Protein AF-A0A8H6MS25-F1 (afdb_monomer)

Mean predicted aligned error: 13.29 Å

Organism: NCBI:txid2175873

Structure (mmCIF, N/CA/C/O backbone):
data_AF-A0A8H6MS25-F1
#
_entry.id   AF-A0A8H6MS25-F1
#
loop_
_atom_site.group_PDB
_atom_site.id
_atom_site.type_symbol
_atom_site.label_atom_id
_atom_site.label_alt_id
_atom_site.label_comp_id
_atom_site.label_asym_id
_atom_site.label_entity_id
_atom_site.label_seq_id
_atom_site.pdbx_PDB_ins_code
_atom_site.Cartn_x
_atom_site.Cartn_y
_atom_site.Cartn_z
_atom_site.occupancy
_atom_site.B_iso_or_equiv
_atom_site.auth_seq_id
_atom_site.auth_comp_id
_atom_site.auth_asym_id
_atom_site.auth_atom_id
_atom_site.pdbx_PDB_model_num
ATOM 1 N N . MET A 1 1 ? 15.498 7.445 -3.232 1.00 84.38 1 MET A N 1
ATOM 2 C CA . MET A 1 1 ? 14.252 6.651 -3.361 1.00 84.38 1 MET A CA 1
ATOM 3 C C . MET A 1 1 ? 13.841 5.949 -2.073 1.00 84.38 1 MET A C 1
ATOM 5 O O . MET A 1 1 ? 12.932 6.453 -1.444 1.00 84.38 1 MET A O 1
ATOM 9 N N . LYS A 1 2 ? 14.492 4.858 -1.620 1.00 88.62 2 LYS A N 1
ATOM 10 C CA . LYS A 1 2 ? 14.058 4.135 -0.395 1.00 88.62 2 LYS A CA 1
ATOM 11 C C . LYS A 1 2 ? 13.920 5.040 0.837 1.00 88.62 2 LYS A C 1
ATOM 13 O O . LYS A 1 2 ? 12.927 4.945 1.538 1.00 88.62 2 LYS A O 1
ATOM 18 N N . ALA A 1 3 ? 14.890 5.927 1.070 1.00 91.44 3 ALA A N 1
ATOM 19 C CA . ALA A 1 3 ? 14.836 6.891 2.173 1.00 91.44 3 ALA A CA 1
ATOM 20 C C . ALA A 1 3 ? 13.665 7.880 2.032 1.00 91.44 3 ALA A C 1
ATOM 22 O O . ALA A 1 3 ? 12.917 8.063 2.976 1.00 91.44 3 ALA A O 1
ATOM 23 N N . VAL A 1 4 ? 13.459 8.432 0.834 1.00 92.19 4 VAL A N 1
ATOM 24 C CA . VAL A 1 4 ? 12.353 9.362 0.535 1.00 92.19 4 VAL A CA 1
ATOM 25 C C . VAL A 1 4 ? 10.994 8.683 0.697 1.00 92.19 4 VAL A C 1
ATOM 27 O O . VAL A 1 4 ? 10.079 9.271 1.253 1.00 92.19 4 VAL A O 1
ATOM 30 N N . PHE A 1 5 ? 10.864 7.427 0.261 1.00 91.75 5 PHE A N 1
ATOM 31 C CA . PHE A 1 5 ? 9.639 6.658 0.458 1.00 91.75 5 PHE A CA 1
ATOM 32 C C . PHE A 1 5 ? 9.371 6.375 1.941 1.00 91.75 5 PHE A C 1
ATOM 34 O O . PHE A 1 5 ? 8.232 6.470 2.373 1.00 91.75 5 PHE A O 1
ATOM 41 N N . ARG A 1 6 ? 10.403 6.063 2.737 1.00 94.38 6 ARG A N 1
ATOM 42 C CA . ARG A 1 6 ? 10.250 5.899 4.193 1.00 94.38 6 ARG A CA 1
ATOM 43 C C . ARG A 1 6 ? 9.822 7.196 4.861 1.00 94.38 6 ARG A C 1
ATOM 45 O O . ARG A 1 6 ? 8.833 7.178 5.572 1.00 94.38 6 ARG A O 1
ATOM 52 N N . GLU A 1 7 ? 10.487 8.301 4.538 1.00 94.06 7 GLU A N 1
ATOM 53 C CA . GLU A 1 7 ? 10.116 9.628 5.038 1.00 94.06 7 GLU A CA 1
ATOM 54 C C . GLU A 1 7 ? 8.670 9.980 4.668 1.00 94.06 7 GLU A C 1
ATOM 56 O O . GLU A 1 7 ? 7.931 10.513 5.487 1.00 94.06 7 GLU A O 1
ATOM 61 N N . TYR A 1 8 ? 8.230 9.623 3.457 1.00 91.56 8 TYR A N 1
ATOM 62 C CA . TYR A 1 8 ? 6.840 9.787 3.037 1.00 91.56 8 TYR A CA 1
ATOM 63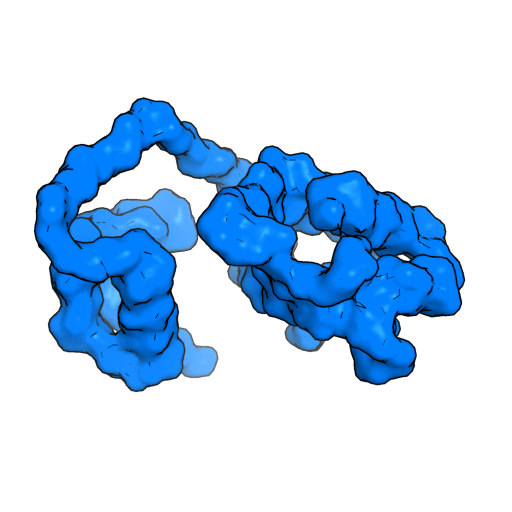 C C . TYR A 1 8 ? 5.880 8.986 3.925 1.00 91.56 8 TYR A C 1
ATOM 65 O O . TYR A 1 8 ? 4.909 9.548 4.425 1.00 91.56 8 TYR A O 1
ATOM 73 N N . ILE A 1 9 ? 6.170 7.708 4.187 1.00 92.62 9 ILE A N 1
ATOM 74 C CA . ILE A 1 9 ? 5.365 6.879 5.095 1.00 92.62 9 ILE A CA 1
ATOM 75 C C . ILE A 1 9 ? 5.373 7.433 6.528 1.00 92.62 9 ILE A C 1
ATOM 77 O O . ILE A 1 9 ? 4.322 7.492 7.164 1.00 92.62 9 ILE A O 1
ATOM 81 N N . ASP A 1 10 ? 6.520 7.898 7.019 1.00 92.75 10 ASP A N 1
ATOM 82 C CA . ASP A 1 10 ? 6.646 8.493 8.350 1.00 92.75 10 ASP A CA 1
ATOM 83 C C . ASP A 1 10 ? 5.838 9.794 8.459 1.00 92.75 10 ASP A C 1
ATOM 85 O O . ASP A 1 10 ? 5.148 10.011 9.458 1.00 92.75 10 ASP A O 1
ATOM 89 N N . CYS A 1 11 ? 5.844 10.627 7.410 1.00 91.38 11 CYS A N 1
ATOM 90 C CA . CYS A 1 11 ? 4.993 11.812 7.302 1.00 91.38 11 CYS A CA 1
ATOM 91 C C . CYS A 1 11 ? 3.502 11.461 7.370 1.00 91.38 11 CYS A C 1
ATOM 93 O O . CYS A 1 11 ? 2.755 12.136 8.080 1.00 91.38 11 CYS A O 1
ATOM 95 N N . LEU A 1 12 ? 3.068 10.401 6.680 1.00 88.62 12 LEU A N 1
ATOM 96 C CA . LEU A 1 12 ? 1.678 9.945 6.737 1.00 88.62 12 LEU A CA 1
ATOM 97 C C . LEU A 1 12 ? 1.299 9.462 8.144 1.00 88.62 12 LEU A C 1
ATOM 99 O O . LEU A 1 12 ? 0.289 9.903 8.690 1.00 88.62 12 LEU A O 1
ATOM 103 N N . ASN A 1 13 ? 2.134 8.623 8.764 1.00 90.25 13 ASN A N 1
ATOM 104 C CA . ASN A 1 13 ? 1.871 8.060 10.093 1.00 90.25 13 ASN A CA 1
ATOM 105 C C . ASN A 1 13 ? 1.757 9.131 11.185 1.00 90.25 13 ASN A C 1
ATOM 107 O O . ASN A 1 13 ? 0.904 9.034 12.065 1.00 90.25 13 ASN A O 1
ATOM 111 N N . ARG A 1 14 ? 2.583 10.182 11.128 1.00 90.31 14 ARG A N 1
ATOM 112 C CA . ARG A 1 14 ? 2.526 11.293 12.095 1.00 90.31 14 ARG A CA 1
ATOM 113 C C . ARG A 1 14 ? 1.500 12.373 11.750 1.00 90.31 14 ARG A C 1
ATOM 115 O O . ARG A 1 14 ? 1.457 13.385 12.445 1.00 90.31 14 ARG A O 1
ATOM 122 N N . ARG A 1 15 ? 0.720 12.192 10.676 1.00 86.00 15 ARG A N 1
ATOM 123 C CA . ARG A 1 15 ? -0.213 13.197 10.137 1.00 86.00 15 ARG A CA 1
ATOM 124 C C . ARG A 1 15 ? 0.473 14.551 9.912 1.00 86.00 15 ARG A C 1
ATOM 126 O O . ARG A 1 15 ? -0.002 15.592 10.362 1.00 86.00 15 ARG A O 1
ATOM 133 N N . ALA A 1 16 ? 1.633 14.514 9.254 1.00 86.56 16 ALA A N 1
ATOM 134 C CA . ALA A 1 16 ? 2.403 15.704 8.919 1.00 86.56 16 ALA A CA 1
ATOM 135 C C . ALA A 1 16 ? 1.557 16.711 8.118 1.00 86.56 16 ALA A C 1
ATOM 137 O O . ALA A 1 16 ? 0.694 16.297 7.338 1.00 86.56 16 ALA A O 1
ATOM 138 N N . PRO A 1 17 ? 1.814 18.025 8.249 1.00 86.50 17 PRO A N 1
ATOM 139 C CA . PRO A 1 17 ? 1.163 19.025 7.415 1.00 86.50 17 PRO A CA 1
ATOM 140 C C . PRO A 1 17 ? 1.324 18.716 5.921 1.00 86.50 17 PRO A C 1
ATOM 142 O O . PRO A 1 17 ? 2.388 18.288 5.472 1.00 86.50 17 PRO A O 1
ATOM 145 N N . VAL A 1 18 ? 0.284 19.013 5.140 1.00 82.50 18 VAL A N 1
ATOM 146 C CA . VAL A 1 18 ? 0.229 18.800 3.682 1.00 82.50 18 VAL A CA 1
ATOM 147 C C . VAL A 1 18 ? 1.468 19.335 2.960 1.00 82.50 18 VAL A C 1
ATOM 149 O O . VAL A 1 18 ? 1.994 18.681 2.062 1.00 82.50 18 VAL A O 1
ATOM 152 N N . ASP A 1 19 ? 1.973 20.497 3.371 1.00 84.94 19 ASP A N 1
ATOM 153 C CA . ASP A 1 19 ? 3.152 21.116 2.761 1.00 84.94 19 ASP A CA 1
ATOM 154 C C . ASP A 1 19 ? 4.432 20.307 2.972 1.00 84.94 19 ASP A C 1
ATOM 156 O O . ASP A 1 19 ? 5.324 20.326 2.127 1.00 84.94 19 ASP A O 1
ATOM 160 N N . GLU A 1 20 ? 4.534 19.581 4.083 1.00 88.12 20 GLU A N 1
ATOM 161 C CA . GLU A 1 20 ? 5.672 18.719 4.369 1.00 88.12 20 GLU A CA 1
ATOM 162 C C . GLU A 1 20 ? 5.640 17.462 3.499 1.00 88.12 20 GLU A C 1
ATOM 164 O O . GLU A 1 20 ? 6.648 17.115 2.885 1.00 88.12 20 GLU A O 1
ATOM 169 N N . VAL A 1 21 ? 4.458 16.862 3.336 1.00 86.25 21 VAL A N 1
ATOM 170 C CA . VAL A 1 21 ? 4.245 15.742 2.408 1.00 86.25 21 VAL A CA 1
ATOM 171 C C . VAL A 1 21 ? 4.523 16.177 0.965 1.00 86.25 21 VAL A C 1
ATOM 173 O O . VAL A 1 21 ? 5.216 15.478 0.228 1.00 86.25 21 VAL A O 1
ATOM 176 N N . LYS A 1 22 ? 4.056 17.367 0.561 1.00 86.06 22 LYS A N 1
ATOM 177 C CA . LYS A 1 22 ? 4.266 17.917 -0.790 1.00 86.06 22 LYS A CA 1
ATOM 178 C C . LYS A 1 22 ? 5.739 18.116 -1.147 1.00 86.06 22 LYS A C 1
ATOM 180 O O . LYS A 1 22 ? 6.073 17.995 -2.319 1.00 86.06 22 LYS A O 1
ATOM 185 N N . ARG A 1 23 ? 6.633 18.365 -0.180 1.00 89.25 23 ARG A N 1
ATOM 186 C CA . ARG A 1 23 ? 8.088 18.458 -0.444 1.00 89.25 23 ARG A CA 1
ATOM 187 C C . ARG A 1 23 ? 8.687 17.148 -0.948 1.00 89.25 23 ARG A C 1
ATOM 189 O O . ARG A 1 23 ? 9.731 17.170 -1.592 1.00 89.25 23 ARG A O 1
ATOM 196 N N . LEU A 1 24 ? 8.045 16.021 -0.652 1.00 89.38 24 LEU A N 1
ATOM 197 C CA . LEU A 1 24 ? 8.477 14.697 -1.093 1.00 89.38 24 LEU A CA 1
ATOM 198 C C . LEU A 1 24 ? 7.911 14.332 -2.473 1.00 89.38 24 LEU A C 1
ATOM 200 O O . LEU A 1 24 ? 8.304 13.307 -3.030 1.00 89.38 24 LEU A O 1
ATOM 204 N N . MET A 1 25 ? 7.013 15.153 -3.028 1.00 87.44 25 MET A N 1
ATOM 205 C CA . MET A 1 25 ? 6.278 14.899 -4.268 1.00 87.44 25 MET A CA 1
ATOM 206 C C . MET A 1 25 ? 6.794 15.792 -5.406 1.00 87.44 25 MET A C 1
ATOM 208 O O . MET A 1 25 ? 7.067 16.977 -5.214 1.00 87.44 25 MET A O 1
ATOM 212 N N . ALA A 1 26 ? 6.909 15.247 -6.618 1.00 81.31 26 ALA A N 1
ATOM 213 C CA . ALA A 1 26 ? 7.295 16.020 -7.794 1.00 81.31 26 ALA A CA 1
ATOM 214 C C . ALA A 1 26 ? 6.072 16.782 -8.337 1.00 81.31 26 ALA A C 1
ATOM 216 O O . ALA A 1 26 ? 5.220 16.212 -9.014 1.00 81.31 26 ALA A O 1
ATOM 217 N N . GLY A 1 27 ? 5.997 18.082 -8.039 1.00 64.62 27 GLY A N 1
ATOM 218 C CA . GLY A 1 27 ? 4.941 18.981 -8.515 1.00 64.62 27 GLY A CA 1
ATOM 219 C C . GLY A 1 27 ? 3.725 19.061 -7.581 1.00 64.62 27 GLY A C 1
ATOM 220 O O . GLY A 1 27 ? 3.188 18.056 -7.124 1.00 64.62 27 GLY A O 1
ATOM 221 N N . GLY A 1 28 ? 3.257 20.285 -7.311 1.00 53.78 28 GLY A N 1
ATOM 222 C CA . GLY A 1 28 ? 2.218 20.601 -6.315 1.00 53.78 28 GLY A CA 1
ATOM 223 C C . GLY A 1 28 ? 0.782 20.155 -6.635 1.00 53.78 28 GLY A C 1
ATOM 224 O O . GLY A 1 28 ? -0.146 20.677 -6.023 1.00 53.78 28 GLY A O 1
ATOM 225 N N . GLY A 1 29 ? 0.589 19.242 -7.594 1.00 51.03 29 GLY A N 1
ATOM 226 C CA . GLY A 1 29 ? -0.722 18.796 -8.084 1.00 51.03 29 GLY A CA 1
ATOM 227 C C . GLY A 1 29 ? -1.234 17.476 -7.497 1.00 51.03 29 GLY A C 1
ATOM 228 O O . GLY A 1 29 ? -2.413 17.171 -7.652 1.00 51.03 29 GLY A O 1
ATOM 229 N N . LEU A 1 30 ? -0.393 16.693 -6.815 1.00 53.06 30 LEU A N 1
ATOM 230 C CA . LEU A 1 30 ? -0.855 15.518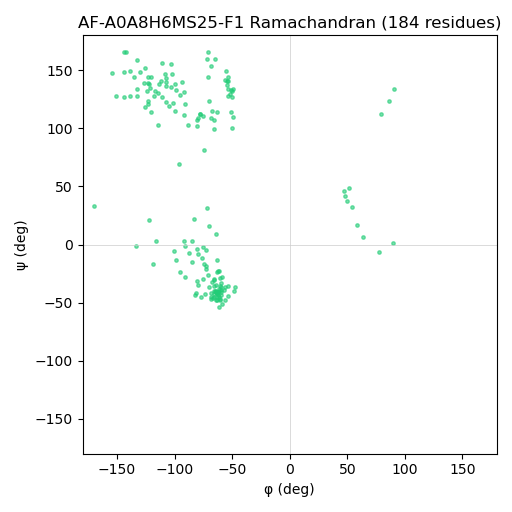 -6.073 1.00 53.06 30 LEU A CA 1
ATOM 231 C C . LEU A 1 30 ? -1.423 15.992 -4.733 1.00 53.06 30 LEU A C 1
A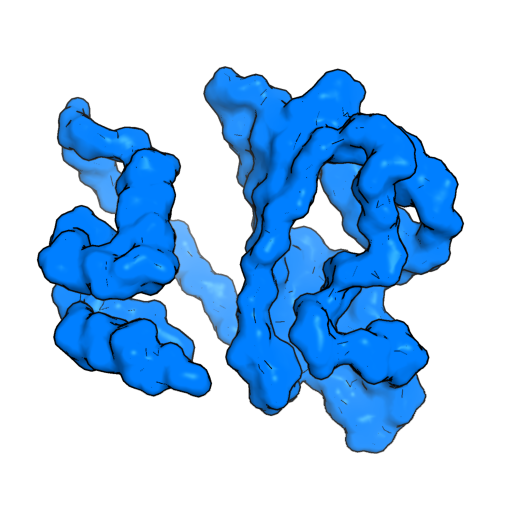TOM 233 O O . LEU A 1 30 ? -0.674 16.434 -3.860 1.00 53.06 30 LEU A O 1
ATOM 237 N N . GLN A 1 31 ? -2.751 15.955 -4.588 1.00 54.78 31 GLN A N 1
ATOM 238 C CA . GLN A 1 31 ? -3.381 16.192 -3.294 1.00 54.78 31 GLN A CA 1
ATOM 239 C C . GLN A 1 31 ? -3.098 15.004 -2.364 1.00 54.78 31 GLN A C 1
ATOM 241 O O . GLN A 1 31 ? -3.437 13.874 -2.719 1.00 54.78 31 GLN A O 1
ATOM 246 N N . PRO A 1 32 ? -2.507 15.236 -1.180 1.00 55.34 32 PRO A N 1
ATOM 247 C CA . PRO A 1 32 ? -2.322 14.195 -0.169 1.00 55.34 32 PRO A CA 1
ATOM 248 C C . PRO A 1 32 ? -3.616 13.824 0.582 1.00 55.34 32 PRO A C 1
ATOM 250 O O . PRO A 1 32 ? -3.595 12.911 1.402 1.00 55.34 32 PRO A O 1
ATOM 253 N N . ASP A 1 33 ? -4.738 14.486 0.290 1.00 47.59 33 ASP A N 1
ATOM 254 C CA . ASP A 1 33 ? -5.918 14.572 1.164 1.00 47.59 33 ASP A CA 1
ATOM 255 C C . ASP A 1 33 ? -6.905 13.384 1.094 1.00 47.59 33 ASP A C 1
ATOM 257 O O . ASP A 1 33 ? -8.063 13.538 1.455 1.00 47.59 33 ASP A O 1
ATOM 261 N N . GLY A 1 34 ? -6.501 12.191 0.650 1.00 49.69 34 GLY A N 1
ATOM 262 C CA 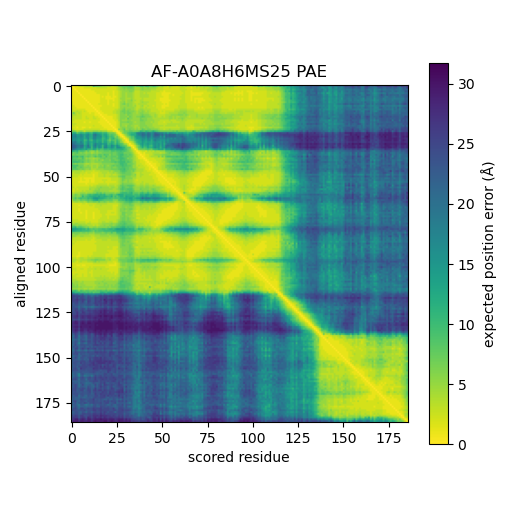. GLY A 1 34 ? -7.473 11.089 0.483 1.00 49.69 34 GLY A CA 1
ATOM 263 C C . GLY A 1 34 ? -6.899 9.705 0.208 1.00 49.69 34 GLY A C 1
ATOM 264 O O . GLY A 1 34 ? -7.456 8.956 -0.586 1.00 49.69 34 GLY A O 1
ATOM 265 N N . TRP A 1 35 ? -5.728 9.393 0.762 1.00 56.69 35 TRP A N 1
ATOM 266 C CA . TRP A 1 35 ? -4.965 8.205 0.357 1.00 56.69 35 TRP A CA 1
ATOM 267 C C . TRP A 1 35 ? -4.798 7.181 1.474 1.00 56.69 35 TRP A C 1
ATOM 269 O O . TRP A 1 35 ? -4.089 6.188 1.290 1.00 56.69 35 TRP A O 1
ATOM 279 N N . ILE A 1 36 ? -5.385 7.400 2.652 1.00 65.25 36 ILE A N 1
ATOM 280 C CA . ILE A 1 36 ? -5.194 6.459 3.750 1.00 65.25 36 ILE A CA 1
ATOM 281 C C . ILE A 1 36 ? -6.067 5.235 3.514 1.00 65.25 36 ILE A C 1
ATOM 283 O O . ILE A 1 36 ? -5.548 4.124 3.606 1.00 65.25 36 ILE A O 1
ATOM 287 N N . LEU A 1 37 ? -7.327 5.406 3.123 1.00 72.44 37 LEU A N 1
ATOM 288 C CA . LEU A 1 37 ? -8.235 4.300 2.827 1.00 72.44 37 LEU A CA 1
ATOM 289 C C . LEU A 1 37 ? -8.850 4.432 1.422 1.00 72.44 37 LEU A C 1
ATOM 291 O O . LEU A 1 37 ? -8.943 5.535 0.888 1.00 72.44 37 LEU A O 1
ATOM 295 N N . PRO A 1 38 ? -9.216 3.310 0.779 1.00 74.12 38 PRO A N 1
ATOM 296 C CA . PRO A 1 38 ? -9.882 3.338 -0.518 1.00 74.12 38 PRO A CA 1
ATOM 297 C C . PRO A 1 38 ? -11.272 3.988 -0.418 1.00 74.12 38 PRO A C 1
ATOM 299 O O . PRO A 1 38 ? -11.873 4.044 0.656 1.00 74.12 38 PRO A O 1
ATOM 302 N N . ALA A 1 39 ? -11.793 4.456 -1.555 1.00 73.56 39 ALA A N 1
ATOM 303 C CA . ALA A 1 39 ? -13.109 5.090 -1.633 1.00 73.56 39 ALA A CA 1
ATOM 304 C C . ALA A 1 39 ? -14.218 4.197 -1.044 1.00 73.56 39 ALA A C 1
ATOM 306 O O . ALA A 1 39 ? -14.221 2.980 -1.251 1.00 73.56 39 ALA A O 1
ATOM 307 N N . GLY A 1 40 ? -15.165 4.807 -0.330 1.00 69.44 40 GLY A N 1
ATOM 308 C CA . GLY A 1 40 ? -16.220 4.116 0.418 1.00 69.44 40 GLY A CA 1
ATOM 309 C C . GLY A 1 40 ? -15.855 3.770 1.867 1.00 69.44 40 GLY A C 1
ATOM 310 O O . GLY A 1 40 ? -16.665 3.162 2.566 1.00 69.44 40 GLY A O 1
ATOM 311 N N . PHE A 1 41 ? -14.658 4.146 2.326 1.00 76.31 41 PHE A N 1
ATOM 312 C CA . PHE A 1 41 ? -14.189 3.961 3.703 1.00 76.31 41 PHE A CA 1
ATOM 313 C C . PHE A 1 41 ? -13.782 5.285 4.375 1.00 76.31 41 PHE A C 1
ATOM 315 O O . PHE A 1 41 ? -13.056 5.287 5.368 1.00 76.31 41 PHE A O 1
ATOM 322 N N . GLU A 1 42 ? -14.276 6.418 3.878 1.00 78.81 42 GLU A N 1
ATOM 323 C CA . GLU A 1 42 ? -13.961 7.768 4.368 1.00 78.81 42 GLU A CA 1
ATOM 324 C C . GLU A 1 42 ? -14.341 7.942 5.849 1.00 78.81 42 GLU A C 1
ATOM 326 O O . GLU A 1 42 ? -13.652 8.613 6.621 1.00 78.81 42 GLU A O 1
ATOM 331 N N . GLU A 1 43 ? -15.416 7.280 6.290 1.00 78.69 43 GLU A N 1
ATOM 332 C CA . GLU A 1 43 ? -15.842 7.297 7.691 1.00 78.69 43 GLU A CA 1
ATOM 333 C C . GLU A 1 43 ? -14.755 6.736 8.622 1.00 78.69 43 GLU A C 1
ATOM 335 O O . GLU A 1 43 ? -14.530 7.276 9.711 1.00 78.69 43 GLU A O 1
ATOM 340 N N . LEU A 1 44 ? -14.022 5.708 8.183 1.00 79.44 44 LEU A N 1
ATOM 341 C CA . LEU A 1 44 ? -12.915 5.129 8.945 1.00 79.44 44 LEU A CA 1
ATOM 342 C C . LEU A 1 44 ? -11.733 6.095 9.068 1.00 79.44 44 LEU A C 1
ATOM 344 O O . LEU A 1 44 ? -11.087 6.103 10.112 1.00 79.44 44 LEU A O 1
ATOM 348 N N . GLU A 1 45 ? -11.477 6.953 8.077 1.00 76.62 45 GLU A N 1
ATOM 349 C CA . GLU A 1 45 ? -10.415 7.966 8.178 1.00 76.62 45 GLU A CA 1
ATOM 350 C C . GLU A 1 45 ? -10.706 8.984 9.292 1.00 76.62 45 GLU A C 1
ATOM 352 O O . GLU A 1 45 ? -9.800 9.425 10.003 1.00 76.62 45 GLU A O 1
ATOM 357 N N . SER A 1 46 ? -11.983 9.323 9.497 1.00 80.94 46 SER A N 1
ATOM 358 C CA . SER A 1 46 ? -12.401 10.244 10.561 1.00 80.94 46 SER A CA 1
ATOM 359 C C . SER A 1 46 ? -12.483 9.576 11.944 1.00 80.94 46 SER A C 1
ATOM 361 O O . SER A 1 46 ? -12.152 10.193 12.968 1.00 80.94 46 SER A O 1
ATOM 363 N N . SER A 1 47 ? -12.877 8.300 11.985 1.00 86.88 47 SER A N 1
ATOM 364 C CA . SER A 1 47 ? -13.205 7.557 13.210 1.00 86.88 47 SER A CA 1
ATOM 365 C C . SER A 1 47 ? -12.090 6.638 13.712 1.00 86.88 47 SER A C 1
ATOM 367 O O . SER A 1 47 ? -12.208 6.093 14.809 1.00 86.88 47 SER A O 1
ATOM 369 N N . SER A 1 48 ? -10.993 6.492 12.966 1.00 88.19 48 SER A N 1
ATOM 370 C CA . SER A 1 48 ? -9.882 5.595 13.300 1.00 88.19 48 SER A CA 1
ATOM 371 C C . SER A 1 48 ? -8.522 6.278 13.166 1.00 88.19 48 SER A C 1
ATOM 373 O O . SER A 1 48 ? -8.353 7.280 12.471 1.00 88.19 48 SER A O 1
ATOM 375 N N . ASP A 1 49 ? -7.524 5.717 13.836 1.00 89.50 49 ASP A N 1
ATOM 376 C CA . ASP A 1 49 ? -6.121 5.997 13.576 1.00 89.50 49 ASP A CA 1
ATOM 377 C C . ASP A 1 49 ? -5.563 4.931 12.639 1.00 89.50 49 ASP A C 1
ATOM 379 O O . ASP A 1 49 ? -5.705 3.732 12.883 1.00 89.50 49 ASP A O 1
ATOM 383 N N . VAL A 1 50 ? -4.926 5.369 11.554 1.00 88.38 50 VAL A N 1
ATOM 384 C CA . VAL A 1 50 ? -4.367 4.470 10.546 1.00 88.38 50 VAL A CA 1
ATOM 385 C C . VAL A 1 50 ? -2.856 4.591 10.537 1.00 88.38 50 VAL A C 1
ATOM 387 O O . VAL A 1 50 ? -2.318 5.694 10.478 1.00 88.38 50 VAL A O 1
ATOM 390 N N . ASN A 1 51 ? -2.184 3.446 10.597 1.00 91.00 51 ASN A N 1
ATOM 391 C CA . ASN A 1 51 ? -0.731 3.356 10.606 1.00 91.00 51 ASN A CA 1
ATOM 392 C C . ASN A 1 51 ? -0.247 2.416 9.504 1.00 91.00 51 ASN A C 1
ATOM 394 O O . ASN A 1 51 ? -0.806 1.342 9.286 1.00 91.00 51 ASN A O 1
ATOM 398 N N . LEU A 1 52 ? 0.832 2.808 8.842 1.00 91.81 52 LEU A N 1
ATOM 399 C CA . LEU A 1 52 ? 1.451 2.112 7.726 1.00 91.81 52 LEU A CA 1
ATOM 400 C C . LEU A 1 52 ? 2.808 1.554 8.157 1.00 91.81 52 LEU A C 1
ATOM 402 O O . LEU A 1 52 ? 3.672 2.290 8.630 1.00 91.81 52 LEU A O 1
ATOM 406 N N . THR A 1 53 ? 3.025 0.258 7.951 1.00 91.56 53 THR A N 1
ATOM 407 C CA . THR A 1 53 ? 4.323 -0.398 8.176 1.00 91.56 53 THR A CA 1
ATOM 408 C C . THR A 1 53 ? 4.846 -0.976 6.871 1.00 91.56 53 THR A C 1
ATOM 410 O O . THR A 1 53 ? 4.151 -1.740 6.209 1.00 91.56 53 THR A O 1
ATOM 413 N N . ILE A 1 54 ? 6.085 -0.658 6.495 1.00 89.06 54 ILE A N 1
ATOM 414 C CA . ILE A 1 54 ? 6.710 -1.228 5.294 1.00 89.06 54 ILE A CA 1
ATOM 415 C C . ILE A 1 54 ? 7.123 -2.674 5.587 1.00 89.06 54 ILE A C 1
ATOM 417 O O . ILE A 1 54 ? 8.073 -2.909 6.329 1.00 89.06 54 ILE A O 1
ATOM 421 N N . LEU A 1 55 ? 6.444 -3.641 4.969 1.00 83.31 55 LEU A N 1
ATOM 422 C CA . LEU A 1 55 ? 6.804 -5.060 5.050 1.00 83.31 55 LEU A CA 1
ATOM 423 C C . LEU A 1 55 ? 7.907 -5.413 4.052 1.00 83.31 55 LEU A C 1
ATOM 425 O O . LEU A 1 55 ? 8.848 -6.137 4.371 1.00 83.31 55 LEU A O 1
ATOM 429 N N . HIS A 1 56 ? 7.790 -4.900 2.827 1.00 81.44 56 HIS A N 1
ATOM 430 C CA . HIS A 1 56 ? 8.737 -5.184 1.759 1.00 81.44 56 HIS A CA 1
ATOM 431 C C . HIS A 1 56 ? 8.961 -3.963 0.872 1.00 81.44 56 HIS A C 1
ATOM 433 O O . HIS A 1 56 ? 8.051 -3.160 0.679 1.00 81.44 56 HIS A O 1
ATOM 439 N N . GLN A 1 57 ? 10.173 -3.828 0.326 1.00 83.94 57 GLN A N 1
ATOM 440 C CA . GLN A 1 57 ? 10.533 -2.744 -0.589 1.00 83.94 57 GLN A CA 1
ATOM 441 C C . GLN A 1 57 ? 11.506 -3.241 -1.665 1.00 83.94 57 GLN A C 1
ATOM 443 O O . GLN A 1 57 ? 12.581 -3.768 -1.364 1.00 83.94 57 GLN A O 1
ATOM 448 N N . LEU A 1 58 ? 11.159 -2.998 -2.921 1.00 83.25 58 LEU A N 1
ATOM 449 C CA . LEU A 1 58 ? 11.935 -3.337 -4.105 1.00 83.25 58 LEU A CA 1
ATOM 450 C C . LEU A 1 58 ? 12.196 -2.066 -4.900 1.00 83.25 58 LEU A C 1
ATOM 452 O O . LEU A 1 58 ? 11.321 -1.218 -5.031 1.00 83.25 58 LEU A O 1
ATOM 456 N N . VAL A 1 59 ? 13.409 -1.928 -5.418 1.00 82.38 59 VAL A N 1
ATOM 457 C CA . VAL A 1 59 ? 13.781 -0.826 -6.308 1.00 82.38 59 VAL A CA 1
ATOM 458 C C . VAL A 1 59 ? 14.154 -1.432 -7.642 1.00 82.38 59 VAL A C 1
ATOM 460 O O . VAL A 1 59 ? 14.936 -2.381 -7.675 1.00 82.38 59 VAL A O 1
ATOM 463 N N . ASP A 1 60 ? 13.614 -0.873 -8.718 1.00 79.38 60 ASP A N 1
ATOM 464 C CA . ASP A 1 60 ? 14.025 -1.238 -10.064 1.00 79.38 60 ASP A CA 1
ATOM 465 C C . ASP A 1 60 ? 15.455 -0.743 -10.308 1.00 79.38 60 ASP A C 1
ATOM 467 O O . ASP A 1 60 ? 15.714 0.458 -10.415 1.00 79.38 60 ASP A O 1
ATOM 471 N N . THR A 1 61 ? 16.398 -1.681 -10.365 1.00 72.75 61 THR A N 1
ATOM 472 C CA . THR A 1 61 ? 17.816 -1.394 -10.601 1.00 72.75 61 THR A CA 1
ATOM 473 C C . THR A 1 61 ? 18.112 -1.029 -12.051 1.00 72.75 61 THR A C 1
ATOM 475 O O . THR A 1 61 ? 19.178 -0.485 -12.314 1.00 72.75 61 THR A O 1
ATOM 478 N N . SER A 1 62 ? 17.203 -1.327 -12.986 1.00 70.06 62 SER A N 1
ATOM 479 C CA . SER A 1 62 ? 17.392 -1.038 -14.410 1.00 70.06 62 SER A CA 1
ATOM 480 C C . SER A 1 62 ? 17.058 0.414 -14.749 1.00 70.06 62 SER A C 1
ATOM 482 O O . SER A 1 62 ? 17.811 1.065 -15.469 1.00 70.06 62 SER A O 1
ATOM 484 N N . SER A 1 63 ? 15.970 0.947 -14.184 1.00 71.75 63 SER A N 1
ATOM 485 C CA . SER A 1 63 ? 15.553 2.334 -14.405 1.00 71.75 63 SER A CA 1
ATOM 486 C C . SER A 1 63 ? 16.042 3.291 -13.317 1.00 71.75 63 SER A C 1
ATOM 488 O O . SER A 1 63 ? 16.099 4.497 -13.545 1.00 71.75 63 SER A O 1
ATOM 490 N N . GLY A 1 64 ? 16.325 2.785 -12.110 1.00 71.50 64 GLY A N 1
ATOM 491 C CA . GLY A 1 64 ? 16.683 3.610 -10.954 1.00 71.50 64 GLY A CA 1
ATOM 492 C C . GLY A 1 64 ? 15.609 4.634 -10.569 1.00 71.50 64 GLY A C 1
ATOM 493 O O . GLY A 1 64 ? 15.910 5.588 -9.857 1.00 71.50 64 GLY A O 1
ATOM 494 N N . SER A 1 65 ? 14.373 4.458 -11.045 1.00 85.62 65 SER A N 1
ATOM 495 C CA . SER A 1 65 ? 13.283 5.436 -10.931 1.00 85.62 65 SER A CA 1
ATOM 496 C C . SER A 1 65 ? 11.960 4.832 -10.468 1.00 85.62 65 SER A C 1
ATOM 498 O O . SER A 1 65 ? 10.998 5.568 -10.277 1.00 85.62 65 SER A O 1
ATOM 500 N N . HIS A 1 66 ? 11.893 3.519 -10.247 1.00 86.94 66 HIS A N 1
ATOM 501 C CA . HIS A 1 66 ? 10.692 2.859 -9.742 1.00 86.94 66 HIS A CA 1
ATOM 502 C C . HIS A 1 66 ? 10.962 2.150 -8.418 1.00 86.94 66 HIS A C 1
ATOM 504 O O . HIS A 1 66 ? 12.031 1.572 -8.194 1.00 86.94 66 HIS A O 1
ATOM 510 N N . LEU A 1 67 ? 9.963 2.184 -7.542 1.00 90.06 67 LEU A N 1
ATOM 511 C CA . LEU A 1 67 ? 9.945 1.460 -6.279 1.00 90.06 67 LEU A CA 1
ATOM 512 C C . LEU A 1 67 ? 8.600 0.757 -6.142 1.00 90.06 67 LEU A C 1
ATOM 514 O O . LEU A 1 67 ? 7.560 1.371 -6.357 1.00 90.06 67 LEU A O 1
ATOM 518 N N . ALA A 1 68 ? 8.625 -0.510 -5.752 1.00 87.12 68 ALA A N 1
ATOM 519 C CA . ALA A 1 68 ? 7.441 -1.236 -5.317 1.00 87.12 68 ALA A CA 1
ATOM 520 C C . ALA A 1 68 ? 7.559 -1.532 -3.820 1.00 87.12 68 ALA A C 1
ATOM 522 O O . ALA A 1 68 ? 8.643 -1.865 -3.334 1.00 87.12 68 ALA A O 1
ATOM 523 N N . ALA A 1 69 ? 6.463 -1.418 -3.081 1.00 84.81 69 ALA A N 1
ATOM 524 C CA . ALA A 1 69 ? 6.421 -1.740 -1.665 1.00 84.81 69 ALA A CA 1
ATOM 525 C C . ALA A 1 69 ? 5.144 -2.491 -1.301 1.00 84.81 69 ALA A C 1
ATOM 527 O O . ALA A 1 69 ? 4.088 -2.274 -1.889 1.00 84.81 69 ALA A O 1
ATOM 528 N N . ILE A 1 70 ? 5.259 -3.352 -0.295 1.00 86.94 70 ILE A N 1
ATOM 529 C CA . ILE A 1 70 ? 4.116 -3.943 0.396 1.00 86.94 70 ILE A CA 1
ATOM 530 C C . ILE A 1 70 ? 4.060 -3.288 1.767 1.00 86.94 70 ILE A C 1
ATOM 532 O O . ILE A 1 70 ? 5.037 -3.340 2.522 1.00 86.94 70 ILE 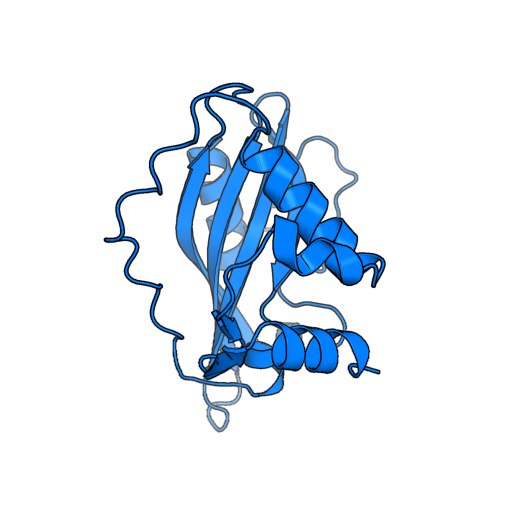A O 1
ATOM 536 N N . LEU A 1 71 ? 2.926 -2.673 2.072 1.00 88.12 71 LEU A N 1
ATOM 537 C CA . LEU A 1 71 ? 2.625 -2.057 3.351 1.00 88.12 71 LEU A CA 1
ATOM 538 C C . LEU A 1 71 ? 1.601 -2.910 4.102 1.00 88.12 71 LEU A C 1
ATOM 540 O O . LEU A 1 71 ? 0.681 -3.467 3.503 1.00 88.12 71 LEU A O 1
ATOM 544 N N . LEU A 1 72 ? 1.758 -2.981 5.418 1.00 90.31 72 LEU A N 1
ATOM 545 C CA . LEU A 1 72 ? 0.702 -3.370 6.341 1.00 90.31 72 LEU A CA 1
ATOM 546 C C . LEU A 1 72 ? -0.018 -2.098 6.777 1.00 90.31 7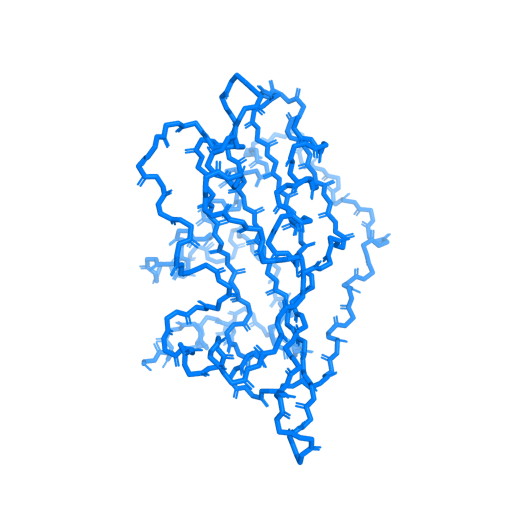2 LEU A C 1
ATOM 548 O O . LEU A 1 72 ? 0.622 -1.195 7.323 1.00 90.31 72 LEU A O 1
ATOM 552 N N . VAL A 1 73 ? -1.319 -2.030 6.527 1.00 90.25 73 VAL A N 1
ATOM 553 C CA . VAL A 1 73 ? -2.183 -0.944 6.984 1.00 90.25 73 VAL A CA 1
ATOM 554 C C . VAL A 1 73 ? -2.912 -1.432 8.222 1.00 90.25 73 VAL A C 1
ATOM 556 O O . VAL A 1 73 ? -3.694 -2.373 8.140 1.00 90.25 73 VAL A O 1
ATOM 559 N N . ARG A 1 74 ? -2.648 -0.809 9.368 1.00 90.69 74 ARG A N 1
ATOM 560 C CA . ARG A 1 74 ? -3.364 -1.066 10.617 1.00 90.69 74 ARG A CA 1
ATOM 561 C C . ARG A 1 74 ? -4.378 0.037 10.844 1.00 90.69 74 ARG A C 1
ATOM 563 O O . ARG A 1 74 ? -3.990 1.199 10.958 1.00 90.69 74 ARG A O 1
ATOM 570 N N . VAL A 1 75 ? -5.642 -0.344 10.965 1.00 89.75 75 VAL A N 1
ATOM 571 C CA . VAL A 1 75 ? -6.742 0.556 11.310 1.00 89.75 75 VAL A CA 1
ATOM 572 C C . VAL A 1 75 ? -7.127 0.302 12.761 1.00 89.75 75 VAL A C 1
ATOM 574 O O . VAL A 1 75 ? -7.511 -0.808 13.130 1.00 89.75 75 VAL A O 1
ATOM 577 N N . THR A 1 76 ? -7.005 1.334 13.589 1.00 90.69 76 THR A N 1
ATOM 578 C CA . THR A 1 76 ? -7.348 1.306 15.011 1.00 90.69 76 THR A CA 1
ATOM 579 C C . THR A 1 76 ? -8.524 2.249 15.246 1.00 90.69 76 THR A C 1
ATOM 581 O O . THR A 1 76 ? -8.320 3.464 15.267 1.00 90.69 76 THR A O 1
ATOM 584 N N . PRO A 1 77 ? -9.753 1.735 15.404 1.00 90.00 77 PRO A N 1
ATOM 585 C CA . PRO A 1 77 ? -10.904 2.568 15.735 1.00 90.00 77 PRO A CA 1
ATOM 586 C C . PRO A 1 77 ? -10.670 3.381 17.014 1.00 90.00 77 PRO A C 1
ATOM 588 O O . PRO A 1 77 ? -10.089 2.882 17.977 1.00 90.00 77 PRO A O 1
ATOM 591 N N . LYS A 1 78 ? -11.135 4.637 17.042 1.00 90.56 78 LYS A N 1
ATOM 592 C CA . LYS A 1 78 ? -11.089 5.483 18.252 1.00 90.56 78 LYS A CA 1
ATOM 593 C C . LYS A 1 78 ? -12.086 5.016 19.313 1.00 90.56 78 LYS A C 1
ATOM 595 O O . LYS A 1 78 ? -11.887 5.262 20.500 1.00 90.56 78 LYS A O 1
ATOM 600 N N . ASP A 1 79 ? -13.159 4.360 18.878 1.00 88.38 79 ASP A N 1
ATOM 601 C CA . ASP A 1 79 ? -14.088 3.662 19.755 1.00 88.38 79 ASP A CA 1
ATOM 602 C C . ASP A 1 79 ? -13.483 2.322 20.190 1.00 88.38 79 ASP A C 1
ATOM 604 O O . ASP A 1 79 ? -13.341 1.400 19.388 1.00 88.38 79 ASP A O 1
ATOM 608 N N . ALA A 1 80 ? -13.164 2.212 21.480 1.00 79.38 80 ALA A N 1
ATOM 609 C CA . ALA A 1 80 ? -12.567 1.019 22.075 1.00 79.38 80 ALA A CA 1
ATOM 610 C C . ALA A 1 80 ? -13.473 -0.228 22.014 1.00 79.38 80 ALA A C 1
ATOM 612 O O . ALA A 1 80 ? -12.990 -1.334 22.254 1.00 79.38 80 ALA A O 1
ATOM 613 N N . ALA A 1 81 ? -14.767 -0.076 21.706 1.00 84.06 81 ALA A N 1
ATOM 614 C CA . ALA A 1 81 ? -15.664 -1.205 21.476 1.00 84.06 81 ALA A CA 1
ATOM 615 C C . ALA A 1 81 ? -15.407 -1.915 20.133 1.00 84.06 81 ALA A C 1
ATOM 617 O O . ALA A 1 81 ? -15.827 -3.060 19.959 1.00 84.06 81 ALA A O 1
ATOM 618 N N . GLN A 1 82 ? -14.725 -1.264 19.185 1.00 83.06 82 GLN A N 1
ATOM 619 C CA . GLN A 1 82 ? -14.395 -1.847 17.887 1.00 83.06 82 GLN A CA 1
ATOM 620 C C . GLN A 1 82 ? -12.961 -2.387 17.875 1.00 83.06 82 GLN A C 1
ATOM 622 O O . GLN A 1 82 ? -12.014 -1.717 18.284 1.00 83.06 82 GLN A O 1
ATOM 627 N N . ALA A 1 83 ? -12.794 -3.610 17.370 1.00 85.88 83 ALA A N 1
ATOM 628 C CA . ALA A 1 83 ? -11.478 -4.219 17.222 1.00 85.88 83 ALA A CA 1
ATOM 629 C C . ALA A 1 83 ? -10.673 -3.539 16.105 1.00 85.88 83 ALA A C 1
ATOM 631 O O . ALA A 1 83 ? -11.221 -3.166 15.063 1.00 85.88 83 ALA A O 1
ATOM 632 N N . SER A 1 84 ? -9.361 -3.425 16.310 1.00 88.56 84 SER A N 1
ATOM 633 C CA . SER A 1 84 ? -8.443 -3.085 15.229 1.00 88.56 84 SER A CA 1
ATOM 634 C C . SER A 1 84 ? -8.355 -4.224 14.219 1.00 88.56 84 SER A C 1
ATOM 636 O O . SER A 1 84 ? -8.555 -5.396 14.546 1.00 88.56 84 SER A O 1
ATOM 638 N N . PHE A 1 85 ? -8.030 -3.873 12.984 1.00 87.00 85 PHE A N 1
ATOM 639 C CA . PHE A 1 85 ? -7.818 -4.837 11.914 1.00 87.00 85 PHE A CA 1
ATOM 640 C C . PHE A 1 85 ? -6.687 -4.367 11.001 1.00 87.00 85 PHE A C 1
ATOM 642 O O . PHE A 1 85 ? -6.233 -3.217 11.069 1.00 87.00 85 PHE A O 1
ATOM 649 N N . GLU A 1 86 ? -6.197 -5.282 10.172 1.00 88.56 86 GLU A N 1
ATOM 650 C CA . GLU A 1 86 ? -5.045 -5.044 9.316 1.00 88.56 86 GLU A CA 1
ATOM 651 C C . GLU A 1 86 ? -5.304 -5.561 7.908 1.00 88.56 86 GLU A C 1
ATOM 653 O O . GLU A 1 86 ? -5.908 -6.612 7.726 1.00 88.56 86 GLU A O 1
ATOM 658 N N . PHE A 1 87 ? -4.798 -4.849 6.908 1.00 86.75 87 PHE A N 1
ATOM 659 C CA . PHE A 1 87 ? -4.846 -5.301 5.523 1.00 86.75 87 PHE A CA 1
ATOM 660 C C . PHE A 1 87 ? -3.563 -4.933 4.779 1.00 86.75 87 PHE A C 1
ATOM 662 O O . PHE A 1 87 ? -2.730 -4.153 5.257 1.00 86.75 87 PHE A O 1
ATOM 669 N N . ARG A 1 88 ? -3.366 -5.536 3.605 1.00 86.69 88 ARG A N 1
ATOM 670 C CA . ARG A 1 88 ? -2.196 -5.269 2.766 1.00 86.69 88 ARG A CA 1
ATOM 671 C C . ARG A 1 88 ? -2.480 -4.190 1.743 1.00 86.69 88 ARG A C 1
ATOM 673 O O . ARG A 1 88 ? -3.508 -4.197 1.077 1.00 86.69 88 ARG A O 1
ATOM 680 N N . ARG A 1 89 ? -1.481 -3.336 1.561 1.00 88.50 89 ARG A N 1
ATOM 681 C CA . ARG A 1 89 ? -1.444 -2.319 0.521 1.00 88.50 89 ARG A CA 1
ATOM 682 C C . ARG A 1 89 ? -0.202 -2.507 -0.334 1.00 88.50 89 ARG A C 1
ATOM 684 O O . ARG A 1 89 ? 0.919 -2.451 0.169 1.00 88.50 89 ARG A O 1
ATOM 691 N N . HIS A 1 90 ? -0.382 -2.714 -1.629 1.00 88.31 90 HIS A N 1
ATOM 692 C CA . HIS A 1 90 ? 0.711 -2.685 -2.594 1.00 88.31 90 HIS A CA 1
ATOM 693 C C . HIS A 1 90 ? 0.840 -1.279 -3.159 1.00 88.31 90 HIS A C 1
ATOM 695 O O . HIS A 1 90 ? -0.143 -0.673 -3.578 1.00 88.31 90 HIS A O 1
ATOM 701 N N . VAL A 1 91 ? 2.064 -0.763 -3.171 1.00 87.44 91 VAL A N 1
ATOM 702 C CA . VAL A 1 91 ? 2.369 0.588 -3.634 1.00 87.44 91 VAL A CA 1
ATOM 703 C C . VAL A 1 91 ? 3.407 0.521 -4.735 1.00 87.44 91 VAL A C 1
ATOM 705 O O . VAL A 1 91 ? 4.441 -0.126 -4.581 1.00 87.44 91 VAL A O 1
ATOM 708 N N . PHE A 1 92 ? 3.150 1.232 -5.826 1.00 87.56 92 PHE A N 1
ATOM 709 C CA . PHE A 1 92 ? 4.075 1.407 -6.935 1.00 87.56 92 PHE A CA 1
ATOM 710 C C . PHE A 1 92 ? 4.358 2.891 -7.100 1.00 87.56 92 PHE A C 1
ATOM 712 O O . PHE A 1 92 ? 3.473 3.670 -7.446 1.00 87.56 92 PHE A O 1
ATOM 719 N N . CYS A 1 93 ? 5.597 3.282 -6.844 1.00 88.31 93 CYS A N 1
ATOM 720 C CA . CYS A 1 93 ? 6.048 4.656 -6.949 1.00 88.31 93 CYS A CA 1
ATOM 721 C C . CYS A 1 93 ? 6.938 4.828 -8.173 1.00 88.31 93 CYS A C 1
ATOM 723 O O . CYS A 1 93 ? 7.869 4.047 -8.394 1.00 88.31 93 CYS A O 1
ATOM 725 N N . ARG A 1 94 ? 6.711 5.913 -8.909 1.00 90.06 94 ARG A N 1
ATOM 726 C CA . ARG A 1 94 ? 7.670 6.452 -9.872 1.00 90.06 94 ARG A CA 1
ATOM 727 C C . ARG A 1 94 ? 8.335 7.677 -9.262 1.00 90.06 94 ARG A C 1
ATOM 729 O O . ARG A 1 94 ? 7.661 8.526 -8.689 1.00 90.06 94 ARG A O 1
ATOM 736 N N . PHE A 1 95 ? 9.645 7.774 -9.405 1.00 90.12 95 PHE A N 1
ATOM 737 C CA . PHE A 1 95 ? 10.466 8.871 -8.917 1.00 90.12 95 PHE A CA 1
ATOM 738 C C . PHE A 1 95 ? 10.967 9.731 -10.075 1.00 90.12 95 PHE A C 1
ATOM 740 O O . PHE A 1 95 ? 11.267 9.231 -11.160 1.00 90.12 95 PHE A O 1
ATOM 747 N N . HIS A 1 96 ? 11.093 11.027 -9.813 1.00 88.12 96 HIS A N 1
ATOM 748 C CA . HIS A 1 96 ? 11.777 11.995 -10.660 1.00 88.12 96 HIS A CA 1
ATOM 749 C C . HIS A 1 96 ? 12.587 12.919 -9.750 1.00 88.12 96 HIS A C 1
ATOM 751 O O . HIS A 1 96 ? 12.049 13.405 -8.760 1.00 88.12 96 HIS A O 1
ATOM 757 N N . ASP A 1 97 ? 13.883 13.083 -10.024 1.00 85.31 97 ASP A N 1
ATOM 758 C CA . ASP A 1 97 ? 14.799 13.923 -9.238 1.00 85.31 97 ASP A CA 1
ATOM 759 C C . ASP A 1 97 ? 14.705 13.700 -7.721 1.00 85.31 97 ASP A C 1
ATOM 761 O O . ASP A 1 97 ? 14.640 14.627 -6.920 1.00 85.31 97 ASP A O 1
ATOM 765 N N . MET A 1 98 ? 14.682 12.424 -7.319 1.00 84.62 98 MET A N 1
ATOM 766 C CA . MET A 1 98 ? 14.558 11.983 -5.923 1.00 84.62 98 MET A CA 1
ATOM 767 C C . MET A 1 98 ? 13.244 12.360 -5.220 1.00 84.62 98 MET A C 1
ATOM 769 O O . MET A 1 98 ? 13.097 12.024 -4.050 1.00 84.62 98 MET A O 1
ATOM 773 N N . ALA A 1 99 ? 12.264 12.919 -5.922 1.00 90.00 99 ALA A N 1
ATOM 774 C CA . ALA A 1 99 ? 10.903 13.122 -5.441 1.00 90.00 99 ALA A CA 1
ATOM 775 C C . ALA A 1 99 ? 9.943 12.076 -6.030 1.00 90.00 99 ALA A C 1
ATOM 777 O O . ALA A 1 99 ? 10.193 11.496 -7.091 1.00 90.00 99 ALA A O 1
ATOM 778 N N . ILE A 1 100 ? 8.842 11.810 -5.333 1.00 90.31 100 ILE A N 1
ATOM 779 C CA . ILE A 1 100 ? 7.799 10.888 -5.779 1.00 90.31 100 ILE A CA 1
ATOM 780 C C . ILE A 1 100 ? 6.936 11.593 -6.829 1.00 90.31 100 ILE A C 1
ATOM 782 O O . ILE A 1 100 ? 6.222 12.543 -6.530 1.00 90.31 100 ILE A O 1
ATOM 786 N N . ALA A 1 101 ? 7.004 11.136 -8.072 1.00 88.62 101 ALA A N 1
ATOM 787 C CA . ALA A 1 101 ? 6.282 11.727 -9.195 1.00 88.62 101 ALA A CA 1
ATOM 788 C C . ALA A 1 101 ? 4.902 11.107 -9.431 1.00 88.62 101 ALA A C 1
ATOM 790 O O . ALA A 1 101 ? 4.026 11.758 -9.990 1.00 88.62 101 ALA A O 1
ATOM 791 N N . ASP A 1 102 ? 4.720 9.840 -9.068 1.00 84.94 102 ASP A N 1
ATOM 792 C CA . ASP A 1 102 ? 3.436 9.145 -9.154 1.00 84.94 102 ASP A CA 1
ATOM 793 C C . ASP A 1 102 ? 3.407 8.012 -8.131 1.00 84.94 102 ASP A C 1
ATOM 795 O O . ASP A 1 102 ? 4.442 7.398 -7.848 1.00 84.94 102 ASP A O 1
ATOM 799 N N . ILE A 1 103 ? 2.220 7.731 -7.603 1.00 86.75 103 ILE A N 1
ATOM 800 C CA . ILE A 1 103 ? 1.956 6.618 -6.696 1.00 86.75 103 ILE A CA 1
ATOM 801 C C . ILE A 1 103 ? 0.703 5.906 -7.196 1.00 86.75 103 ILE A C 1
ATOM 803 O O . ILE A 1 103 ? -0.340 6.528 -7.391 1.00 86.75 103 ILE A O 1
ATOM 807 N N . LYS A 1 104 ? 0.795 4.590 -7.381 1.00 84.06 104 LYS A N 1
ATOM 808 C CA . LYS A 1 104 ? -0.350 3.703 -7.602 1.00 84.06 104 LYS A CA 1
ATOM 809 C C . LYS A 1 104 ? -0.496 2.769 -6.414 1.00 84.06 104 LYS A C 1
ATOM 811 O O . LYS A 1 104 ? 0.504 2.261 -5.909 1.00 84.06 104 LYS A O 1
ATOM 816 N N . ILE A 1 105 ? -1.735 2.558 -5.986 1.00 84.12 105 ILE A N 1
ATOM 817 C CA . ILE A 1 105 ? -2.089 1.764 -4.812 1.00 84.12 105 ILE A CA 1
ATOM 818 C C . ILE A 1 105 ? -3.018 0.631 -5.243 1.00 84.12 105 ILE A C 1
ATOM 820 O O . ILE A 1 105 ? -3.913 0.841 -6.058 1.00 84.12 105 ILE A O 1
ATOM 824 N N . ILE A 1 106 ? -2.793 -0.557 -4.690 1.00 84.25 106 ILE A N 1
ATOM 825 C CA . ILE A 1 106 ? -3.730 -1.679 -4.732 1.00 84.25 106 ILE A CA 1
ATOM 826 C C . ILE A 1 106 ? -3.953 -2.116 -3.288 1.00 84.25 106 ILE A C 1
ATOM 828 O O . ILE A 1 106 ? -3.000 -2.519 -2.618 1.00 84.25 106 ILE A O 1
ATOM 832 N N . ASP A 1 107 ? -5.195 -2.027 -2.829 1.00 83.88 107 ASP A N 1
ATOM 833 C CA . ASP A 1 107 ? -5.594 -2.428 -1.483 1.00 83.88 107 ASP A CA 1
ATOM 834 C C . ASP A 1 107 ? -6.289 -3.784 -1.488 1.00 83.88 107 ASP A C 1
ATOM 836 O O . ASP A 1 107 ? -7.021 -4.124 -2.418 1.00 83.88 107 ASP A O 1
ATOM 840 N N . ASP A 1 108 ? -6.080 -4.541 -0.416 1.00 82.69 108 ASP A N 1
ATOM 841 C CA . ASP A 1 108 ? -6.871 -5.722 -0.089 1.00 82.69 108 ASP A CA 1
ATOM 842 C C . ASP A 1 108 ? -8.249 -5.287 0.448 1.00 82.69 108 ASP A C 1
ATOM 844 O O . ASP A 1 108 ? -8.475 -5.154 1.655 1.00 82.69 108 ASP A O 1
ATOM 848 N N . VAL A 1 109 ? -9.152 -4.965 -0.484 1.00 80.50 109 VAL A N 1
ATOM 849 C CA . VAL A 1 109 ? -10.501 -4.455 -0.186 1.00 80.50 109 VAL A CA 1
ATOM 850 C C . VAL A 1 109 ? -11.356 -5.502 0.527 1.00 80.50 109 VAL A C 1
ATOM 852 O O . VAL A 1 109 ? -12.212 -5.133 1.330 1.00 80.50 109 VAL A O 1
ATOM 855 N N . ASP A 1 110 ? -11.117 -6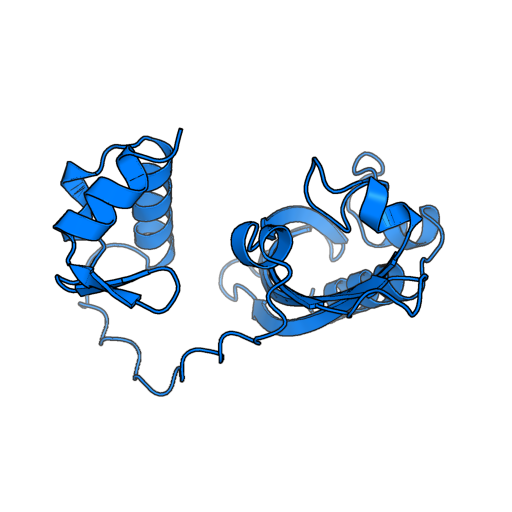.791 0.285 1.00 76.88 110 ASP A N 1
ATOM 856 C CA . ASP A 1 110 ? -11.839 -7.871 0.958 1.00 76.88 110 ASP A CA 1
ATOM 857 C C . ASP A 1 110 ? -11.465 -7.924 2.444 1.00 76.88 110 ASP A C 1
ATOM 859 O O . ASP A 1 110 ? -12.355 -7.904 3.297 1.00 76.88 110 ASP A O 1
ATOM 863 N N . ALA A 1 111 ? -10.168 -7.865 2.775 1.00 76.88 111 ALA A N 1
ATOM 864 C CA . ALA A 1 111 ? -9.718 -7.779 4.166 1.00 76.88 111 ALA A CA 1
ATOM 865 C C . ALA A 1 111 ? -10.265 -6.526 4.876 1.00 76.88 111 ALA A C 1
ATOM 867 O O . ALA A 1 111 ? -10.693 -6.593 6.032 1.00 76.88 111 ALA A O 1
ATOM 868 N N . LEU A 1 112 ? -10.310 -5.391 4.169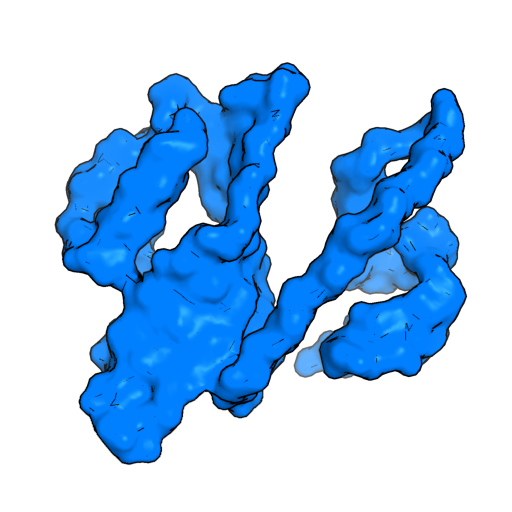 1.00 81.25 112 LEU A N 1
ATOM 869 C CA . LEU A 1 112 ? -10.883 -4.141 4.671 1.00 81.25 112 LEU A CA 1
ATOM 870 C C . LEU A 1 112 ? -12.404 -4.242 4.905 1.00 81.25 112 LEU A C 1
ATOM 872 O O . LEU A 1 112 ? -12.898 -3.789 5.939 1.00 81.25 112 LEU A O 1
ATOM 876 N N . ARG A 1 113 ? -13.152 -4.864 3.984 1.00 79.56 113 ARG A N 1
ATOM 877 C CA . ARG A 1 113 ? -14.611 -5.053 4.080 1.00 79.56 113 ARG A CA 1
ATOM 878 C C . ARG A 1 113 ? -14.987 -6.022 5.196 1.00 79.56 113 ARG A C 1
ATOM 880 O O . ARG A 1 113 ? -15.895 -5.732 5.974 1.00 79.56 113 ARG A O 1
ATOM 887 N N . ASN A 1 114 ? -14.282 -7.144 5.290 1.00 77.88 114 ASN A N 1
ATOM 888 C CA . ASN A 1 114 ? -14.566 -8.187 6.274 1.00 77.88 114 ASN A CA 1
ATOM 889 C C . ASN A 1 114 ? -14.007 -7.849 7.664 1.00 77.88 114 ASN A C 1
ATOM 891 O O . ASN A 1 114 ? -14.309 -8.551 8.630 1.00 77.88 114 ASN A O 1
ATOM 895 N N . ARG A 1 115 ? -13.204 -6.775 7.773 1.00 74.56 115 ARG A N 1
ATOM 896 C CA . ARG A 1 115 ? -12.461 -6.395 8.986 1.00 74.56 115 ARG A CA 1
ATOM 897 C C . ARG A 1 115 ? -11.683 -7.585 9.549 1.00 74.56 115 ARG A C 1
ATOM 899 O O . ARG A 1 115 ? -11.622 -7.791 10.763 1.00 74.56 115 ARG A O 1
ATOM 906 N N . GLU A 1 116 ? -11.138 -8.410 8.659 1.00 63.75 116 GLU A N 1
ATOM 907 C CA . GLU A 1 116 ? -10.467 -9.639 9.054 1.00 63.75 116 GLU A CA 1
ATOM 908 C C . GLU A 1 116 ? -9.192 -9.288 9.824 1.00 63.75 116 GLU A C 1
ATOM 910 O O . GLU A 1 116 ? -8.248 -8.710 9.296 1.00 63.75 116 GLU A O 1
ATOM 915 N N . ALA A 1 117 ? -9.159 -9.648 11.108 1.00 50.69 117 ALA A N 1
ATOM 916 C CA . ALA A 1 117 ? -7.994 -9.463 11.974 1.00 50.69 117 ALA A CA 1
ATOM 917 C C . ALA A 1 117 ? -6.847 -10.439 11.649 1.00 50.69 117 ALA A C 1
ATOM 919 O O . ALA A 1 117 ? -5.780 -10.393 12.266 1.00 50.69 117 ALA A O 1
ATOM 920 N N . THR A 1 118 ? -7.064 -11.369 10.718 1.00 50.44 118 THR A N 1
ATOM 921 C CA . THR A 1 118 ? -6.108 -12.433 10.449 1.00 50.44 118 THR A CA 1
ATOM 922 C C . THR A 1 118 ? -5.115 -11.951 9.412 1.00 50.44 118 THR A C 1
ATOM 924 O O . THR A 1 118 ? -5.404 -11.940 8.220 1.00 50.44 118 THR A O 1
ATOM 927 N N . ALA A 1 119 ? -3.914 -11.590 9.868 1.00 48.19 119 ALA A N 1
ATOM 928 C CA . ALA A 1 119 ? -2.764 -11.402 9.001 1.00 48.19 119 ALA A CA 1
ATOM 929 C C . ALA A 1 119 ? -2.618 -12.640 8.103 1.00 48.19 119 ALA A C 1
ATOM 931 O O . ALA A 1 119 ? -2.109 -13.676 8.542 1.00 48.19 119 ALA A O 1
ATOM 932 N N . VAL A 1 120 ? -3.075 -12.552 6.847 1.00 47.06 120 VAL A N 1
ATOM 933 C CA . VAL A 1 120 ? -2.760 -13.547 5.820 1.00 47.06 120 VAL A CA 1
ATOM 934 C C . VAL A 1 120 ? -1.249 -13.677 5.881 1.00 47.06 120 VAL A C 1
ATOM 936 O O . VAL A 1 120 ? -0.553 -12.687 5.662 1.00 47.06 120 VAL A O 1
ATOM 939 N N . ARG A 1 121 ? -0.701 -14.829 6.281 1.00 44.31 121 ARG A N 1
ATOM 940 C CA . ARG A 1 121 ? 0.758 -14.964 6.411 1.00 44.31 121 ARG A CA 1
ATOM 941 C C . ARG A 1 121 ? 1.408 -14.546 5.091 1.00 44.31 121 ARG A C 1
ATOM 943 O O . ARG A 1 121 ? 0.828 -14.801 4.031 1.00 44.31 121 ARG A O 1
ATOM 950 N N . PRO A 1 122 ? 2.556 -13.844 5.112 1.00 42.94 122 PRO A N 1
ATOM 951 C CA . PRO A 1 122 ? 3.334 -13.687 3.894 1.00 42.94 122 PRO A CA 1
ATOM 952 C C . PRO A 1 122 ? 3.505 -15.086 3.301 1.00 42.94 122 PRO A C 1
ATOM 954 O O . PRO A 1 122 ? 3.813 -16.005 4.069 1.00 42.94 122 PRO A O 1
ATOM 957 N N . PRO A 1 123 ? 3.253 -15.290 1.998 1.00 45.34 123 PRO A N 1
ATOM 958 C CA . PRO A 1 123 ? 3.652 -16.543 1.392 1.00 45.34 123 PRO A CA 1
ATOM 959 C C . PRO A 1 123 ? 5.137 -16.727 1.701 1.00 45.34 123 PRO A C 1
ATOM 961 O O . PRO A 1 123 ? 5.920 -15.776 1.623 1.00 45.34 123 PRO A O 1
ATOM 964 N N . ASP A 1 124 ? 5.506 -17.925 2.139 1.00 42.66 124 ASP A N 1
ATOM 965 C CA . ASP A 1 124 ? 6.903 -18.261 2.351 1.00 42.66 124 ASP A CA 1
ATOM 966 C C . ASP A 1 124 ? 7.554 -18.235 0.962 1.00 42.66 124 ASP A C 1
ATOM 968 O O . ASP A 1 124 ? 7.407 -19.163 0.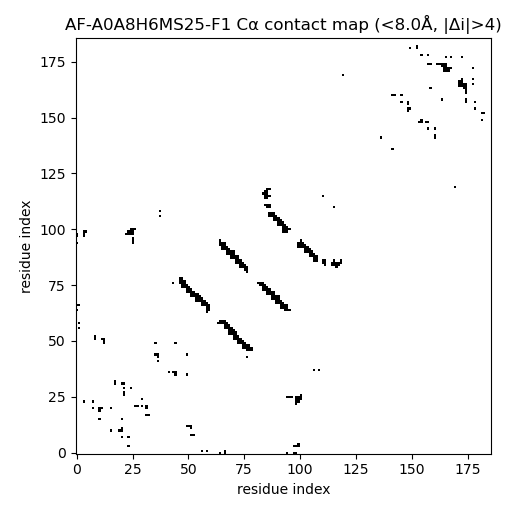167 1.00 42.66 124 ASP A O 1
ATOM 972 N N . TRP A 1 125 ? 8.233 -17.136 0.621 1.00 41.94 125 TRP A N 1
ATOM 973 C CA . TRP A 1 125 ? 8.961 -16.975 -0.646 1.00 41.94 125 TRP A CA 1
ATOM 974 C C . TRP A 1 125 ? 10.242 -17.834 -0.670 1.00 41.94 125 TRP A C 1
ATOM 976 O O . TRP A 1 125 ? 11.250 -17.457 -1.259 1.00 41.94 125 TRP A O 1
ATOM 986 N N . THR A 1 126 ? 10.230 -18.982 0.011 1.00 41.16 126 THR A N 1
ATOM 987 C CA . THR A 1 126 ? 11.319 -19.965 0.053 1.00 41.16 126 THR A CA 1
ATOM 988 C C . THR A 1 126 ? 11.383 -20.800 -1.224 1.00 41.16 126 THR A C 1
ATOM 990 O O . THR A 1 126 ? 12.378 -21.482 -1.469 1.00 41.16 126 THR A O 1
ATOM 993 N N . GLY A 1 127 ? 10.354 -20.716 -2.075 1.00 37.28 127 GLY A N 1
ATOM 994 C CA . GLY A 1 127 ? 10.417 -21.213 -3.439 1.00 37.28 127 GLY A CA 1
ATOM 995 C C . GLY A 1 127 ? 11.477 -20.444 -4.218 1.00 37.28 127 GLY A C 1
ATOM 996 O O . GLY A 1 127 ? 11.326 -19.246 -4.458 1.00 37.28 127 GLY A O 1
ATOM 997 N N . ALA A 1 128 ? 12.547 -21.132 -4.623 1.00 38.03 128 ALA A N 1
ATOM 998 C CA . ALA A 1 128 ? 13.472 -20.592 -5.607 1.00 38.03 128 ALA A CA 1
ATOM 999 C C . ALA A 1 128 ? 12.651 -20.069 -6.800 1.00 38.03 128 ALA A C 1
ATOM 1001 O O . ALA A 1 128 ? 11.737 -20.780 -7.239 1.00 38.03 128 ALA A O 1
ATOM 1002 N N . PRO A 1 129 ? 12.933 -18.854 -7.313 1.00 43.62 129 PRO A N 1
ATOM 1003 C CA . PRO A 1 129 ? 12.233 -18.354 -8.484 1.00 43.62 129 PRO A CA 1
ATOM 1004 C C . PRO A 1 129 ? 12.318 -19.435 -9.565 1.00 43.62 129 PRO A C 1
ATOM 1006 O O . PRO A 1 129 ? 13.404 -20.006 -9.747 1.00 43.62 129 PRO A O 1
ATOM 1009 N N . PRO A 1 130 ? 11.201 -19.780 -10.234 1.00 44.94 130 PRO A N 1
ATOM 1010 C CA . PRO A 1 130 ? 11.246 -20.753 -11.313 1.00 44.94 130 PRO A CA 1
ATOM 1011 C C . PRO A 1 130 ? 12.366 -20.320 -12.254 1.00 44.94 130 PRO A C 1
ATOM 1013 O O . PRO A 1 130 ? 12.431 -19.145 -12.621 1.00 44.94 130 PRO A O 1
ATOM 1016 N N . LYS A 1 131 ? 13.303 -21.234 -12.555 1.00 40.88 131 LYS A N 1
ATOM 1017 C CA . LYS A 1 131 ? 14.388 -20.967 -13.507 1.00 40.88 131 LYS A CA 1
ATOM 1018 C C . LYS A 1 131 ? 13.729 -20.383 -14.748 1.00 40.88 131 LYS A C 1
ATOM 1020 O O . LYS A 1 131 ? 12.985 -21.097 -15.418 1.00 40.88 131 LYS A O 1
ATOM 1025 N N . ALA A 1 132 ? 13.947 -19.090 -14.985 1.00 41.00 132 ALA A N 1
ATOM 1026 C CA . ALA A 1 132 ? 13.353 -18.414 -16.119 1.00 41.00 132 ALA A CA 1
ATOM 1027 C C . ALA A 1 132 ? 13.723 -19.221 -17.371 1.00 41.00 132 ALA A C 1
ATOM 1029 O O . ALA A 1 132 ? 14.909 -19.534 -17.546 1.00 41.00 132 ALA A O 1
ATOM 1030 N N . PRO A 1 133 ? 12.750 -19.611 -18.213 1.00 42.91 133 PRO A N 1
ATOM 1031 C CA . PRO A 1 133 ? 13.070 -20.066 -19.552 1.00 42.91 133 PRO A CA 1
ATOM 1032 C C . PRO A 1 133 ? 13.955 -18.990 -20.175 1.00 42.91 133 PRO A C 1
ATOM 1034 O O . PRO A 1 133 ? 13.637 -17.805 -20.093 1.00 42.91 133 PRO A O 1
ATOM 1037 N N . ALA A 1 134 ? 15.092 -19.391 -20.738 1.00 46.31 134 ALA A N 1
ATOM 1038 C CA . ALA A 1 134 ? 16.126 -18.487 -21.240 1.00 46.31 134 ALA A CA 1
ATOM 1039 C C . ALA A 1 134 ? 15.673 -17.609 -22.427 1.00 46.31 134 ALA A C 1
ATOM 1041 O O . ALA A 1 134 ? 16.495 -16.928 -23.027 1.00 46.31 134 ALA A O 1
ATOM 1042 N N . ASP A 1 135 ? 14.384 -17.612 -22.761 1.00 57.00 135 ASP A N 1
ATOM 1043 C CA . ASP A 1 135 ? 13.813 -16.858 -23.857 1.00 57.00 135 ASP A CA 1
ATOM 1044 C C . ASP A 1 135 ? 12.345 -16.494 -23.576 1.00 57.00 135 ASP A C 1
ATOM 1046 O O . ASP A 1 135 ? 11.504 -17.369 -23.373 1.00 57.00 135 ASP A O 1
ATOM 1050 N N . LYS A 1 136 ? 12.073 -15.188 -23.713 1.00 51.09 136 LYS A N 1
ATOM 1051 C CA . LYS A 1 136 ? 10.784 -14.523 -23.995 1.00 51.09 136 LYS A CA 1
ATOM 1052 C C . LYS A 1 136 ? 9.859 -14.182 -22.811 1.00 51.09 136 LYS A C 1
ATOM 1054 O O . LYS A 1 136 ? 9.373 -15.039 -22.087 1.00 51.09 136 LYS A O 1
ATOM 1059 N N . ALA A 1 137 ? 9.548 -12.881 -22.767 1.00 51.44 137 ALA A N 1
ATOM 1060 C CA . ALA A 1 137 ? 8.762 -12.097 -21.812 1.00 51.44 137 ALA A CA 1
ATOM 1061 C C . ALA A 1 137 ? 9.502 -11.723 -20.518 1.00 51.44 137 ALA A C 1
ATOM 1063 O O . ALA A 1 137 ? 9.819 -12.556 -19.669 1.00 51.44 137 ALA A O 1
ATOM 1064 N N . SER A 1 138 ? 9.756 -10.420 -20.362 1.00 61.47 138 SER A N 1
ATOM 1065 C CA . SER A 1 138 ? 10.134 -9.854 -19.069 1.00 61.47 138 SER A CA 1
ATOM 1066 C C . SER A 1 138 ? 9.061 -10.235 -18.051 1.00 61.47 138 SER A C 1
ATOM 1068 O O . SER A 1 138 ? 7.872 -10.118 -18.338 1.00 61.47 138 SER A O 1
ATOM 1070 N N . LEU A 1 139 ? 9.453 -10.644 -16.842 1.00 56.59 139 LEU A N 1
ATOM 1071 C CA . LEU A 1 139 ? 8.509 -10.928 -15.754 1.00 56.59 139 LEU A CA 1
ATOM 1072 C C . LEU A 1 139 ? 7.476 -9.794 -15.596 1.00 56.59 139 LEU A C 1
ATOM 1074 O O . LEU A 1 139 ? 6.295 -10.048 -15.370 1.00 56.59 139 LEU A O 1
ATOM 1078 N N . GLY A 1 140 ? 7.906 -8.543 -15.792 1.00 55.22 140 GLY A N 1
ATOM 1079 C CA . GLY A 1 140 ? 7.025 -7.377 -15.772 1.00 55.22 140 GLY A CA 1
ATOM 1080 C C . GLY A 1 140 ? 6.004 -7.338 -16.915 1.00 55.22 140 GLY A C 1
ATOM 1081 O O . GLY A 1 140 ? 4.875 -6.908 -16.697 1.00 55.22 140 GLY A O 1
ATOM 1082 N N . GLU A 1 141 ? 6.358 -7.801 -18.113 1.00 60.84 141 GLU A N 1
ATOM 1083 C CA . GLU A 1 141 ? 5.427 -7.924 -19.244 1.00 60.84 141 GLU A CA 1
ATOM 1084 C C . GLU A 1 141 ? 4.393 -9.020 -18.984 1.00 60.84 141 GLU A C 1
ATOM 1086 O O . GLU A 1 141 ? 3.205 -8.791 -19.202 1.00 60.84 141 GLU A O 1
ATOM 1091 N N . THR A 1 142 ? 4.817 -10.161 -18.434 1.00 64.25 142 THR A N 1
ATOM 1092 C CA . THR A 1 142 ? 3.922 -11.266 -18.063 1.00 64.25 142 THR A CA 1
ATOM 1093 C C . THR A 1 142 ? 2.913 -10.837 -16.998 1.00 64.25 142 THR A C 1
ATOM 1095 O O . THR A 1 142 ? 1.716 -11.066 -17.162 1.00 64.25 142 THR A O 1
ATOM 1098 N N . TYR A 1 143 ? 3.354 -10.132 -15.948 1.00 71.25 143 TYR A N 1
ATOM 1099 C CA . TYR A 1 143 ? 2.438 -9.591 -14.936 1.00 71.25 143 TYR A CA 1
ATOM 1100 C C . TYR A 1 143 ? 1.472 -8.555 -15.517 1.00 71.25 143 TYR A C 1
ATOM 1102 O O . TYR A 1 143 ? 0.286 -8.582 -15.197 1.00 71.25 143 TYR A O 1
ATOM 1110 N N . ARG A 1 144 ? 1.940 -7.653 -16.391 1.00 68.56 144 ARG A N 1
ATOM 1111 C CA . ARG A 1 144 ? 1.059 -6.674 -17.053 1.00 68.56 144 ARG A CA 1
ATOM 1112 C C . ARG A 1 144 ? 0.024 -7.353 -17.948 1.00 68.56 144 ARG A C 1
ATOM 1114 O O . ARG A 1 144 ? -1.135 -6.955 -17.922 1.00 68.56 144 ARG A O 1
ATOM 1121 N N . ALA A 1 145 ? 0.418 -8.373 -18.708 1.00 70.62 145 ALA A N 1
ATOM 1122 C CA . ALA A 1 145 ? -0.491 -9.142 -19.556 1.00 70.62 145 ALA A CA 1
ATOM 1123 C C . ALA A 1 145 ? -1.550 -9.895 -18.731 1.00 70.62 145 ALA A C 1
ATOM 1125 O O . ALA A 1 145 ? -2.729 -9.885 -19.091 1.00 70.62 145 ALA A O 1
ATOM 1126 N N . TYR A 1 146 ? -1.148 -10.464 -17.593 1.00 76.19 146 TYR A N 1
ATOM 1127 C CA . TYR A 1 146 ? -2.056 -11.078 -16.628 1.00 76.19 146 TYR A CA 1
ATOM 1128 C C . TYR A 1 146 ? -3.063 -10.071 -16.055 1.00 76.19 146 TYR A C 1
ATOM 1130 O O . TYR A 1 146 ? -4.268 -10.282 -16.171 1.00 76.19 146 TYR A O 1
ATOM 1138 N N . PHE A 1 147 ? -2.593 -8.948 -15.499 1.00 76.50 147 PHE A N 1
ATOM 1139 C CA . PHE A 1 147 ? -3.474 -7.925 -14.925 1.00 76.50 147 PHE A CA 1
ATOM 1140 C C . PHE A 1 147 ? -4.421 -7.327 -15.958 1.00 76.50 147 PHE A C 1
ATOM 1142 O O . PHE A 1 147 ? -5.591 -7.111 -15.649 1.00 76.50 147 PHE A O 1
ATOM 1149 N N . ASN A 1 148 ? -3.938 -7.092 -17.181 1.00 73.12 148 ASN A N 1
ATOM 1150 C CA . ASN A 1 148 ? -4.794 -6.672 -18.282 1.00 73.12 148 ASN A CA 1
ATOM 1151 C C . ASN A 1 148 ? -5.861 -7.725 -18.556 1.00 73.12 148 ASN A C 1
ATOM 1153 O O . ASN A 1 148 ? -7.021 -7.358 -18.607 1.00 73.12 148 ASN A O 1
ATOM 1157 N N . SER A 1 149 ? -5.504 -9.009 -18.638 1.00 75.75 149 SER A N 1
ATOM 1158 C CA . SER A 1 149 ? -6.479 -10.077 -18.898 1.00 75.75 149 SER A CA 1
ATOM 1159 C C . SER A 1 149 ? -7.570 -10.158 -17.833 1.00 75.75 149 SER A C 1
ATOM 1161 O O . SER A 1 149 ? -8.741 -10.290 -18.181 1.00 75.75 149 SER A O 1
ATOM 1163 N N . VAL A 1 150 ? -7.207 -10.006 -16.556 1.00 76.62 150 VAL A N 1
ATOM 1164 C CA . VAL A 1 150 ? -8.173 -9.936 -15.447 1.00 76.62 150 VAL A CA 1
ATOM 1165 C C . VAL A 1 150 ? -9.038 -8.672 -15.557 1.00 76.62 150 VAL A C 1
ATOM 1167 O O . VAL A 1 150 ? -10.259 -8.743 -15.454 1.00 76.62 150 VAL A O 1
ATOM 1170 N N . SER A 1 151 ? -8.428 -7.517 -15.838 1.00 70.19 151 SER A N 1
ATOM 1171 C CA . SER A 1 151 ? -9.117 -6.217 -15.900 1.00 70.19 151 SER A CA 1
ATOM 1172 C C . SER A 1 151 ? -10.050 -6.085 -17.111 1.00 70.19 151 SER A C 1
ATOM 1174 O O . SER A 1 151 ? -11.115 -5.483 -17.008 1.00 70.19 151 SER A O 1
ATOM 1176 N N . THR A 1 152 ? -9.669 -6.645 -18.264 1.00 74.31 152 THR A N 1
ATOM 1177 C CA . THR A 1 152 ? -10.466 -6.661 -19.502 1.00 74.31 152 THR A CA 1
ATOM 1178 C C . THR A 1 152 ? -11.349 -7.896 -19.623 1.00 74.31 152 THR A C 1
ATOM 1180 O O . THR A 1 152 ? -12.010 -8.057 -20.646 1.00 74.31 152 THR A O 1
ATOM 1183 N N . ARG A 1 153 ? -11.364 -8.768 -18.607 1.00 74.81 153 ARG A N 1
ATOM 1184 C CA . ARG A 1 153 ? -12.127 -10.026 -18.586 1.00 74.81 153 ARG A CA 1
ATOM 1185 C C . ARG A 1 153 ? -11.849 -10.936 -19.791 1.00 74.81 153 ARG A C 1
ATOM 1187 O O . ARG A 1 153 ? -12.721 -11.662 -20.251 1.00 74.81 153 ARG A O 1
ATOM 1194 N N . THR A 1 154 ? -10.627 -10.915 -20.313 1.00 80.06 154 THR A N 1
ATOM 1195 C CA . THR A 1 154 ? -10.193 -11.798 -21.408 1.00 80.06 154 THR A CA 1
ATOM 1196 C C . THR A 1 154 ? -9.477 -13.010 -20.824 1.00 80.06 154 THR A C 1
ATOM 1198 O O . THR A 1 154 ? -8.254 -13.143 -20.921 1.00 80.06 154 THR A O 1
ATOM 1201 N N . MET A 1 155 ? -10.246 -13.870 -20.155 1.00 80.00 155 MET A N 1
ATOM 1202 C CA . MET A 1 155 ? -9.728 -14.970 -19.335 1.00 80.00 155 MET A CA 1
ATOM 1203 C C . MET A 1 155 ? -9.309 -16.210 -20.140 1.00 80.00 155 MET A C 1
ATOM 1205 O O . MET A 1 155 ? -8.706 -17.127 -19.585 1.00 80.00 155 MET A O 1
ATOM 1209 N N . ASP A 1 156 ? -9.523 -16.220 -21.458 1.00 82.25 156 ASP A N 1
ATOM 1210 C CA . ASP A 1 156 ? -9.074 -17.292 -22.363 1.00 82.25 156 ASP A CA 1
ATOM 1211 C C . ASP A 1 156 ? -7.553 -17.492 -22.330 1.00 82.25 156 ASP A C 1
ATOM 1213 O O . ASP A 1 156 ? -7.043 -18.589 -22.556 1.00 82.25 156 ASP A O 1
ATOM 1217 N N . ARG A 1 157 ? -6.819 -16.419 -22.011 1.00 77.31 157 ARG A N 1
ATOM 1218 C CA . ARG A 1 157 ? -5.353 -16.402 -21.924 1.00 77.31 157 ARG A CA 1
ATOM 1219 C C . ARG A 1 157 ? -4.826 -16.728 -20.533 1.00 77.31 157 ARG A C 1
ATOM 1221 O O . ARG A 1 157 ? -3.619 -16.802 -20.336 1.00 77.31 157 ARG A O 1
ATOM 1228 N N . LEU A 1 158 ? -5.702 -16.962 -19.558 1.00 77.50 158 LEU A N 1
ATOM 1229 C CA . LEU A 1 158 ? -5.317 -17.302 -18.189 1.00 77.50 158 LEU A CA 1
ATOM 1230 C C . LEU A 1 158 ? -4.344 -18.502 -18.093 1.00 77.50 158 LEU A C 1
ATOM 1232 O O . LEU A 1 158 ? -3.436 -18.438 -17.255 1.00 77.50 158 LEU A O 1
ATOM 1236 N N . PRO A 1 159 ? -4.436 -19.557 -18.938 1.00 82.12 159 PRO A N 1
ATOM 1237 C CA . PRO A 1 159 ? -3.447 -20.639 -18.961 1.00 82.12 159 PRO A CA 1
ATOM 1238 C C . PRO A 1 159 ? -2.024 -20.198 -19.323 1.00 82.12 159 PRO A C 1
ATOM 1240 O O . PRO A 1 159 ? -1.074 -20.878 -18.951 1.00 82.12 159 PRO A O 1
ATOM 1243 N N . GLU A 1 160 ? -1.857 -19.064 -20.009 1.00 77.69 160 GLU A N 1
ATOM 1244 C CA . GLU A 1 160 ? -0.539 -18.510 -20.346 1.00 77.69 160 GLU A CA 1
ATOM 1245 C C . GLU A 1 160 ? 0.171 -17.901 -19.125 1.00 77.69 160 GLU A C 1
ATOM 1247 O O . GLU A 1 160 ? 1.390 -17.737 -19.135 1.00 77.69 160 GLU A O 1
ATOM 1252 N N . TYR A 1 161 ? -0.583 -17.553 -18.076 1.00 74.69 161 TYR A N 1
ATOM 1253 C CA . TYR A 1 161 ? -0.087 -16.768 -16.938 1.00 74.69 161 TYR A CA 1
ATOM 1254 C C . TYR A 1 161 ? -0.158 -17.502 -15.599 1.00 74.69 161 TYR A C 1
ATOM 1256 O O . TYR A 1 161 ? 0.463 -17.072 -14.629 1.00 74.69 161 TYR A O 1
ATOM 1264 N N . THR A 1 162 ? -0.932 -18.584 -15.518 1.00 73.69 162 THR A N 1
ATOM 1265 C CA . THR A 1 162 ? -1.256 -19.251 -14.253 1.00 73.69 162 THR A CA 1
ATOM 1266 C C . THR A 1 162 ? -1.008 -20.749 -14.324 1.00 73.69 162 THR A C 1
ATOM 1268 O O . THR A 1 162 ? -1.191 -21.388 -15.360 1.00 73.69 162 THR A O 1
ATOM 1271 N N . HIS A 1 163 ? -0.637 -21.339 -13.191 1.00 77.38 163 HIS A N 1
ATOM 1272 C CA . HIS A 1 163 ? -0.637 -22.791 -13.032 1.00 77.38 163 HIS A CA 1
ATOM 1273 C C . HIS A 1 163 ? -2.073 -23.336 -12.970 1.00 77.38 163 HIS A C 1
ATOM 1275 O O . HIS A 1 163 ? -3.024 -22.582 -12.781 1.00 77.38 163 HIS A O 1
ATOM 1281 N N . ASP A 1 164 ? -2.239 -24.655 -13.118 1.00 81.75 164 ASP A N 1
ATOM 1282 C CA . ASP A 1 164 ? -3.570 -25.292 -13.106 1.00 81.75 164 ASP A CA 1
ATOM 1283 C C . ASP A 1 164 ? -4.307 -25.106 -11.771 1.00 81.75 164 ASP A C 1
ATOM 1285 O O . ASP A 1 164 ? -5.537 -25.152 -11.719 1.00 81.75 164 ASP A O 1
ATOM 1289 N N . HIS A 1 165 ? -3.547 -24.851 -10.701 1.00 81.38 165 HIS A N 1
ATOM 1290 C CA . HIS A 1 165 ? -4.056 -24.504 -9.384 1.00 81.38 165 HIS A CA 1
ATOM 1291 C C . HIS A 1 165 ? -3.524 -23.146 -8.937 1.00 81.38 165 HIS A C 1
ATOM 1293 O O . HIS A 1 165 ? -2.323 -22.880 -9.022 1.00 81.38 165 HIS A O 1
ATOM 1299 N N . ILE A 1 166 ? -4.423 -22.324 -8.408 1.00 80.12 166 ILE A N 1
ATOM 1300 C CA . ILE A 1 166 ? -4.179 -20.951 -7.969 1.00 80.12 166 ILE A CA 1
ATOM 1301 C C . ILE A 1 166 ? -4.591 -20.855 -6.500 1.00 80.12 166 ILE A C 1
ATOM 1303 O O . ILE A 1 166 ? -5.536 -21.513 -6.069 1.00 80.12 166 ILE A O 1
ATOM 1307 N N . VAL A 1 167 ? -3.873 -20.062 -5.706 1.00 77.62 167 VAL A N 1
ATOM 1308 C CA . VAL A 1 167 ? -4.336 -19.693 -4.364 1.00 77.62 167 VAL A CA 1
ATOM 1309 C C . VAL A 1 167 ? -5.113 -18.389 -4.490 1.00 77.62 167 VAL A C 1
ATOM 1311 O O . VAL A 1 167 ? -4.523 -17.354 -4.789 1.00 77.62 167 VAL A O 1
ATOM 1314 N N . PHE A 1 168 ? -6.425 -18.449 -4.279 1.00 73.94 168 PHE A N 1
ATOM 1315 C CA . PHE A 1 168 ? -7.334 -17.309 -4.330 1.00 73.94 168 PHE A CA 1
ATOM 1316 C C . PHE A 1 168 ? -8.072 -17.188 -2.995 1.00 73.94 168 PHE A C 1
ATOM 1318 O O . PHE A 1 168 ? -8.658 -18.161 -2.527 1.00 73.94 168 PHE A O 1
ATOM 1325 N N . ASN A 1 169 ? -7.977 -16.023 -2.346 1.00 73.25 169 ASN A N 1
ATOM 1326 C CA . ASN A 1 169 ? -8.537 -15.762 -1.012 1.00 73.25 169 ASN A CA 1
ATOM 1327 C C . ASN A 1 169 ? -8.195 -16.855 0.022 1.00 73.25 169 ASN A C 1
ATOM 1329 O O . ASN A 1 169 ? -9.032 -17.307 0.791 1.00 73.25 169 ASN A O 1
ATOM 1333 N N . GLY A 1 170 ? -6.945 -17.336 0.002 1.00 71.38 170 GLY A N 1
ATOM 1334 C CA . GLY A 1 170 ? -6.460 -18.389 0.905 1.00 71.38 170 GLY A CA 1
ATOM 1335 C C . GLY A 1 170 ? -6.885 -19.816 0.534 1.00 71.38 170 GLY A C 1
ATOM 1336 O O . GLY A 1 170 ? -6.372 -20.772 1.116 1.00 71.38 170 GLY A O 1
ATOM 1337 N N . HIS A 1 171 ? -7.746 -19.985 -0.468 1.00 69.12 171 HIS A N 1
ATOM 1338 C CA . HIS A 1 171 ? -8.203 -21.283 -0.945 1.00 69.12 171 HIS A CA 1
ATOM 1339 C C . HIS A 1 171 ? -7.448 -21.702 -2.202 1.00 69.12 171 HIS A C 1
ATOM 1341 O O . HIS A 1 171 ? -7.206 -20.908 -3.109 1.00 69.12 171 HIS A O 1
ATOM 1347 N N . ARG A 1 172 ? -7.069 -22.979 -2.271 1.00 82.12 172 ARG A N 1
ATOM 1348 C CA . ARG A 1 172 ? -6.511 -23.559 -3.491 1.00 82.12 172 ARG A CA 1
ATOM 1349 C C . ARG A 1 172 ? -7.663 -23.895 -4.429 1.00 82.12 172 ARG A C 1
ATOM 1351 O O . ARG A 1 172 ? -8.401 -24.837 -4.166 1.00 82.12 172 ARG A O 1
ATOM 1358 N N . VAL A 1 173 ? -7.779 -23.135 -5.504 1.00 85.12 173 VAL A N 1
ATOM 1359 C CA . VAL A 1 173 ? -8.799 -23.286 -6.540 1.00 85.12 173 VAL A CA 1
ATOM 1360 C C . VAL A 1 173 ? -8.158 -23.766 -7.837 1.00 85.12 173 VAL A C 1
ATOM 1362 O O . VAL A 1 173 ? -6.956 -23.600 -8.066 1.00 85.12 173 VAL A O 1
ATOM 1365 N N . THR A 1 174 ? -8.943 -24.405 -8.687 1.00 90.94 174 THR A N 1
ATOM 1366 C CA . THR A 1 174 ? -8.576 -24.674 -10.076 1.00 90.94 174 THR A CA 1
ATOM 1367 C C . THR A 1 174 ? -8.602 -23.385 -10.889 1.00 90.94 174 THR A C 1
ATOM 1369 O O . THR A 1 174 ? -9.248 -22.399 -10.527 1.00 90.94 174 THR A O 1
ATOM 1372 N N . ARG A 1 175 ? -7.909 -23.391 -12.028 1.00 87.75 175 ARG A N 1
ATOM 1373 C CA . ARG A 1 175 ? -7.959 -22.280 -12.984 1.00 87.75 175 ARG A CA 1
ATOM 1374 C C . ARG A 1 175 ? -9.391 -21.969 -13.452 1.00 87.75 175 ARG A C 1
ATOM 1376 O O . ARG A 1 175 ? -9.718 -20.801 -13.630 1.00 87.75 175 ARG A O 1
ATOM 1383 N N . GLU A 1 176 ? -10.230 -22.990 -13.627 1.00 87.44 176 GLU A N 1
ATOM 1384 C CA . GLU A 1 176 ? -11.633 -22.844 -14.051 1.00 87.44 176 GLU A CA 1
ATOM 1385 C C . GLU A 1 176 ? -12.475 -22.144 -12.972 1.00 87.44 176 GLU A C 1
ATOM 1387 O O . GLU A 1 176 ? -13.199 -21.198 -13.265 1.00 87.44 176 GLU A O 1
ATOM 1392 N N . GLU A 1 177 ? -12.323 -22.558 -11.710 1.00 86.44 177 GLU A N 1
ATOM 1393 C CA . GLU A 1 177 ? -12.993 -21.934 -10.560 1.00 86.44 177 GLU A CA 1
ATOM 1394 C C . GLU A 1 177 ? -12.527 -20.489 -10.357 1.00 86.44 177 GLU A C 1
ATOM 1396 O O . GLU A 1 177 ? -13.337 -19.603 -10.101 1.00 86.44 177 GLU A O 1
ATOM 1401 N N . TYR A 1 178 ? -11.226 -20.231 -10.522 1.00 83.81 178 TYR A N 1
ATOM 1402 C CA . TYR A 1 178 ? -10.680 -18.876 -10.472 1.00 83.81 178 TYR A CA 1
ATOM 1403 C C . TYR A 1 178 ? -11.242 -17.989 -11.589 1.00 83.81 178 TYR A C 1
ATOM 1405 O O . TYR A 1 178 ? -11.584 -16.834 -11.341 1.00 83.81 178 TYR A O 1
ATOM 1413 N N . ARG A 1 179 ? -11.367 -18.529 -12.811 1.00 86.25 179 ARG A N 1
ATOM 1414 C CA . ARG A 1 179 ? -11.999 -17.827 -13.932 1.00 86.25 179 ARG A CA 1
ATOM 1415 C C . ARG A 1 179 ? -13.443 -17.462 -13.596 1.00 86.25 179 ARG A C 1
ATOM 1417 O O . ARG A 1 179 ? -13.788 -16.291 -13.706 1.00 86.25 179 ARG A O 1
ATOM 1424 N N . GLY A 1 180 ? -14.235 -18.430 -13.131 1.00 83.94 180 GLY A N 1
ATOM 1425 C CA . GLY A 1 180 ? -15.627 -18.200 -12.736 1.00 83.94 180 GLY A CA 1
ATOM 1426 C C . GLY A 1 180 ? -15.756 -17.117 -11.664 1.00 83.94 180 GLY A C 1
ATOM 1427 O O . GLY A 1 180 ? -16.497 -16.157 -11.845 1.00 83.94 180 GLY A O 1
ATOM 1428 N N . ALA A 1 181 ? -14.945 -17.188 -10.603 1.00 80.25 181 ALA A N 1
ATOM 1429 C CA . ALA A 1 181 ? -14.965 -16.197 -9.525 1.00 80.25 181 ALA A CA 1
ATOM 1430 C C . ALA A 1 181 ? -14.630 -14.768 -9.996 1.00 80.25 181 ALA A C 1
ATOM 1432 O O . ALA A 1 181 ? -15.190 -13.796 -9.493 1.00 80.25 181 ALA A O 1
ATOM 1433 N N . MET A 1 182 ? -13.722 -14.624 -10.965 1.00 77.50 182 MET A N 1
ATOM 1434 C CA . MET A 1 182 ? -13.359 -13.323 -11.541 1.00 77.50 182 MET A CA 1
ATOM 1435 C C . MET A 1 182 ? -14.424 -12.777 -12.503 1.00 77.50 182 MET A C 1
ATOM 1437 O O . MET A 1 182 ? -14.562 -11.561 -12.641 1.00 77.50 182 MET A O 1
ATOM 1441 N N . GLU A 1 183 ? -15.174 -13.655 -13.170 1.00 78.50 183 GLU A N 1
ATOM 1442 C CA . GLU A 1 183 ? -16.245 -13.288 -14.104 1.00 78.50 183 GLU A CA 1
ATOM 1443 C C . GLU A 1 183 ? -17.563 -12.933 -13.387 1.00 78.50 183 GLU A C 1
ATOM 1445 O O . GLU A 1 183 ? -18.289 -12.059 -13.868 1.00 78.50 183 GLU A O 1
ATOM 1450 N N . GLU A 1 184 ? -17.842 -13.548 -12.229 1.00 69.44 184 GLU A N 1
ATOM 1451 C CA . GLU A 1 184 ? -19.095 -13.409 -11.460 1.00 69.44 184 GLU A CA 1
ATOM 1452 C C . GLU A 1 184 ? -19.155 -12.203 -10.501 1.00 69.44 184 GLU A C 1
ATOM 1454 O O . GLU A 1 184 ? -20.243 -11.843 -10.050 1.00 69.44 184 GLU A O 1
ATOM 1459 N N . CYS A 1 185 ? -18.034 -11.545 -10.186 1.00 55.22 185 CYS A N 1
ATOM 1460 C CA . CYS A 1 185 ? -18.049 -10.333 -9.358 1.00 55.22 185 CYS A CA 1
ATOM 1461 C C . CYS A 1 185 ? -18.769 -9.171 -10.086 1.00 55.22 185 CYS A C 1
ATOM 1463 O O . CYS A 1 185 ? -18.237 -8.586 -11.044 1.00 55.22 185 CYS A O 1
ATOM 1465 N N . HIS A 1 186 ? -19.982 -8.860 -9.610 1.00 45.84 186 HIS A N 1
ATOM 1466 C CA . HIS A 1 186 ? -20.874 -7.769 -10.023 1.00 45.84 186 HIS A CA 1
ATOM 1467 C C . HIS A 1 186 ? -20.919 -6.642 -8.989 1.00 45.84 186 HIS A C 1
ATOM 1469 O O . HIS A 1 186 ? -20.961 -6.951 -7.777 1.00 45.84 186 HIS A O 1
#

Foldseek 3Di:
DVVLVVVLLVCVLVVHPQVSNCVQEDDPPDRPPDPLDDPPCVVLVVFWRKHKDWPDKDADPVVSFKMKTKIKIWTGGPPPVDDIAIWIKIWIFGHDPSHTHDIDIDTPVVCVVVSDRDDPPDPPVPPDDPPPPPDDDDPVRLVVVVVCCLVVLVLVCVVVRDDQWDQDPNDTDGSVVVSVVSVPDD

Radius of gyration: 18.58 Å; Cα contacts (8 Å, |Δi|>4): 241; chains: 1; bounding box: 39×46×46 Å

pLDDT: mean 76.31, std 14.99, range [37.28, 94.38]

Nearest PDB structures (foldseek):
  5aii-assembly1_H  TM=6.465E-01  e=8.678E-03  unidentified
  3ff0-assembly1_B  TM=6.362E-01  e=1.482E-02  Pseudomonas aeruginosa
  3ff0-assembly1_A  TM=6.341E-01  e=2.246E-02  Pseudomonas aeruginosa
  3dzl-assembly1_B  TM=6.333E-01  e=2.246E-02  Burkholderia lata
  6of8-assembly1_D-2  TM=6.050E-01  e=8.812E-02  Homo sapiens

Sequence (186 aa):
MKAVFREYIDCLNRRAPVDEVKRLMAGGGLQPDGWILPAGFEELESSSDVNLTILHQLVDTSSGSHLAAILLVRVTPKDAAQASFEFRRHVFCRFHDMAIADIKIIDDVDALRNREATAVRPPDWTGAPPKAPADKASLGETYRAYFNSVSTRTMDRLPEYTHDHIVFNGHRVTREEYRGAMEECH

Secondary structure (DSSP, 8-state):
-HHHHHHHHHHHHTT--HHHHHTTBSSTT---TT-SS-TT-HHHHHHEEEEEEEEEEEE-TTTSSEEEEEEEEEEEESSTTSPPEEEEEEEEEEEETTEEEEEEEEE-HHHHHHT-----PPP-TTSPPP---SSS--HHHHHHHHHHHHHTT-GGGGGGTS-SEEEETTEEEEHHHHHHHHHH--

Solvent-accessible surface area (backbone atoms only — not comparable to full-atom values): 11170 Å² total; per-residue (Å²): 90,75,66,50,53,48,52,49,48,51,35,59,54,68,65,50,58,69,71,64,55,46,72,49,33,50,61,95,78,71,77,81,89,71,73,89,54,65,91,94,39,65,67,49,66,78,49,28,50,65,41,73,43,80,75,43,79,46,67,42,81,88,74,72,34,40,36,42,36,37,29,41,39,38,42,36,45,70,52,83,91,49,78,55,29,42,32,50,32,40,38,42,35,35,46,48,95,72,16,44,55,44,78,47,79,49,68,43,58,64,37,60,72,68,52,36,64,66,74,75,71,77,76,78,78,78,64,73,75,74,80,70,69,97,67,86,73,55,71,68,53,51,52,51,54,44,53,47,24,65,74,69,67,49,61,90,54,45,74,82,71,46,59,73,61,41,78,55,96,89,38,84,33,43,48,68,56,50,48,49,58,66,70,66,72,124